Protein AF-A0A944JCG3-F1 (afdb_monomer)

Mean predicted aligned error: 20.52 Å

Foldseek 3Di:
DDDDDDDDDDDDDDDDDDDDDDDDDDDDDDPDDPPDPDPDPPDDDLVPDPPVSVVVVVVVVVVPDDPDDDDDDDDDDPDDPDCVPDDPVVVVVVVVVVVVVLVVLLLVLLVVQQVVLQFDSVVLVVDPVLVVQSSVDDSVPSVRSSVSSNVVCVVPVVRGHPPDDDPPDPPPPDDPPDPPPQPDPVSVVVVVVVD

Sequence (195 aa):
MPNDPTPAPAVDPTPAPVPAVDPAPAPTPAPAVDPTPAPAPAEGDVSTLPEWAQTLINEAKAKADPPQPTPPAPEPPAAEGDLSKLPKWARDQLGQAQEQARTAAVHAAVLRTAPTAGANAAALLDSQSAMTALAAIDTNDATAVAAAITAAVQAQPHLAAPVGPARGGADFGNATPPERKPGSLHDAIAARLNT

Structure (mmCIF, N/CA/C/O backbone):
data_AF-A0A944JCG3-F1
#
_entry.id   AF-A0A944JCG3-F1
#
loop_
_atom_site.group_PDB
_atom_site.id
_atom_site.type_symbol
_atom_site.label_atom_id
_atom_site.label_alt_id
_atom_site.label_comp_id
_atom_site.label_asym_id
_atom_site.label_entity_id
_atom_site.label_seq_id
_atom_site.pdbx_PDB_ins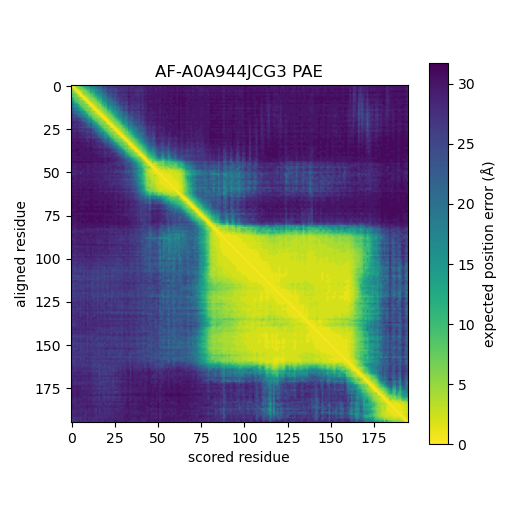_code
_atom_site.Cartn_x
_atom_site.Cartn_y
_atom_site.Cartn_z
_atom_site.occupancy
_atom_site.B_iso_or_equiv
_atom_site.auth_seq_id
_atom_site.auth_comp_id
_atom_site.auth_asym_id
_atom_site.auth_atom_id
_atom_site.pdbx_PDB_model_num
ATOM 1 N N . MET A 1 1 ? 37.500 25.064 -67.724 1.00 51.56 1 MET A N 1
ATOM 2 C CA . MET A 1 1 ? 37.558 26.139 -66.717 1.00 51.56 1 MET A CA 1
ATOM 3 C C . MET A 1 1 ? 37.598 25.472 -65.348 1.00 51.56 1 MET A C 1
ATOM 5 O O . MET A 1 1 ? 36.664 24.736 -65.054 1.00 51.56 1 MET A O 1
ATOM 9 N N . PRO A 1 2 ? 38.713 25.579 -64.612 1.00 52.25 2 PRO A N 1
ATOM 10 C CA . PRO A 1 2 ? 38.871 25.009 -63.273 1.00 52.25 2 PRO A CA 1
ATOM 11 C C . PRO A 1 2 ? 38.104 25.844 -62.234 1.00 52.25 2 PRO A C 1
ATOM 13 O O . PRO A 1 2 ? 38.159 27.069 -62.281 1.00 52.25 2 PRO A O 1
ATOM 16 N N . ASN A 1 3 ? 37.373 25.180 -61.334 1.00 53.94 3 ASN A N 1
ATOM 17 C CA . ASN A 1 3 ? 36.696 25.809 -60.198 1.00 53.94 3 ASN A CA 1
ATOM 18 C C . ASN A 1 3 ? 37.629 25.781 -58.980 1.00 53.94 3 ASN A C 1
ATOM 20 O O . ASN A 1 3 ? 37.974 24.701 -58.499 1.00 53.94 3 ASN A O 1
ATOM 24 N N . ASP A 1 4 ? 38.016 26.962 -58.502 1.00 53.09 4 ASP A N 1
ATOM 25 C CA . ASP A 1 4 ? 38.706 27.174 -57.226 1.00 53.09 4 ASP A CA 1
ATOM 26 C C . ASP A 1 4 ? 37.759 26.918 -56.037 1.00 53.09 4 ASP A C 1
ATOM 28 O O . ASP A 1 4 ? 36.634 27.428 -56.037 1.00 53.09 4 ASP A O 1
ATOM 32 N N . PRO A 1 5 ? 38.180 26.185 -54.990 1.00 64.44 5 PRO A N 1
ATOM 33 C CA . PRO A 1 5 ? 37.460 26.154 -53.725 1.00 64.44 5 PRO A CA 1
ATOM 34 C C . PRO A 1 5 ? 37.796 27.390 -52.873 1.00 64.44 5 PRO A C 1
ATOM 36 O O . PRO A 1 5 ? 38.951 27.683 -52.572 1.00 64.44 5 PRO A O 1
ATOM 39 N N . THR A 1 6 ? 36.753 28.105 -52.450 1.00 68.44 6 THR A N 1
ATOM 40 C CA . THR A 1 6 ? 36.793 29.185 -51.452 1.00 68.44 6 THR A CA 1
ATOM 41 C C . THR A 1 6 ? 37.374 28.691 -50.114 1.00 68.44 6 THR A C 1
ATOM 43 O O . THR A 1 6 ? 36.938 27.643 -49.632 1.00 68.44 6 THR A O 1
ATOM 46 N N . PRO A 1 7 ? 38.306 29.417 -49.463 1.00 58.78 7 PRO A N 1
ATOM 47 C CA . PRO A 1 7 ? 38.786 29.047 -48.135 1.00 58.78 7 PRO A CA 1
ATOM 48 C C . PRO A 1 7 ? 37.742 29.372 -47.052 1.00 58.78 7 PRO A C 1
ATOM 50 O O . PRO A 1 7 ? 37.145 30.448 -47.042 1.00 58.78 7 PRO A O 1
ATOM 53 N N . ALA A 1 8 ? 37.531 28.424 -46.136 1.00 63.44 8 ALA A N 1
ATOM 54 C CA . ALA A 1 8 ? 36.671 28.559 -44.960 1.00 63.44 8 ALA A CA 1
ATOM 55 C C . ALA A 1 8 ? 37.317 29.455 -43.875 1.00 63.44 8 ALA A C 1
ATOM 57 O O . ALA A 1 8 ? 38.547 29.497 -43.782 1.00 63.44 8 ALA A O 1
ATOM 58 N N . PRO A 1 9 ? 36.525 30.155 -43.037 1.00 57.81 9 PRO A N 1
ATOM 59 C CA . PRO A 1 9 ? 37.055 30.982 -41.955 1.00 57.81 9 PRO A CA 1
ATOM 60 C C . PRO A 1 9 ? 37.702 30.124 -40.857 1.00 57.81 9 PRO A C 1
ATOM 62 O O . PRO A 1 9 ? 37.162 29.094 -40.451 1.00 57.81 9 PRO A O 1
ATOM 65 N N . ALA A 1 10 ? 38.866 30.567 -40.381 1.00 56.00 10 ALA A N 1
ATOM 66 C CA . ALA A 1 10 ? 39.590 29.957 -39.274 1.00 56.00 10 ALA A CA 1
ATOM 67 C C . ALA A 1 10 ? 38.798 30.103 -37.962 1.00 56.00 10 ALA A C 1
ATOM 69 O O . ALA A 1 10 ? 38.377 31.201 -37.603 1.00 56.00 10 ALA A O 1
ATOM 70 N N . VAL A 1 11 ? 38.601 28.989 -37.259 1.00 54.38 11 VAL A N 1
ATOM 71 C CA . VAL A 1 11 ? 38.051 28.947 -35.900 1.00 54.38 11 VAL A CA 1
ATOM 72 C C . VAL A 1 11 ? 39.158 29.235 -34.886 1.00 54.38 11 VAL A C 1
ATOM 74 O O . VAL A 1 11 ? 40.210 28.597 -34.915 1.00 54.38 11 VAL A O 1
ATOM 77 N N . ASP A 1 12 ? 38.907 30.205 -34.005 1.00 58.84 12 ASP A N 1
ATOM 78 C CA . ASP A 1 12 ? 39.766 30.568 -32.874 1.00 58.84 12 ASP A CA 1
ATOM 79 C C . ASP A 1 12 ? 39.999 29.369 -31.929 1.00 58.84 12 ASP A C 1
ATOM 81 O O . ASP A 1 12 ? 39.063 28.603 -31.661 1.00 58.84 12 ASP A O 1
ATOM 85 N N . PRO A 1 13 ? 41.214 29.189 -31.376 1.00 62.38 13 PRO A N 1
ATOM 86 C CA . PRO A 1 13 ? 41.469 28.149 -30.393 1.00 62.38 13 PRO A CA 1
ATOM 87 C C . PRO A 1 13 ? 40.741 28.458 -29.078 1.00 62.38 13 PRO A C 1
ATOM 89 O O . PRO A 1 13 ? 40.894 29.519 -28.475 1.00 62.38 13 PRO A O 1
ATOM 92 N N . THR A 1 14 ? 39.964 27.483 -28.611 1.00 62.84 14 THR A N 1
ATOM 93 C CA . THR A 1 14 ? 39.342 27.490 -27.281 1.00 62.84 14 THR A CA 1
ATOM 94 C C . THR A 1 14 ? 40.430 27.554 -26.197 1.00 62.84 14 THR A C 1
ATOM 96 O O . THR A 1 14 ? 41.385 26.775 -26.268 1.00 62.84 14 THR A O 1
ATOM 99 N N . PRO A 1 15 ? 40.326 28.443 -25.190 1.00 56.84 15 PRO A N 1
ATOM 100 C CA . PRO A 1 15 ? 41.296 28.506 -24.104 1.00 56.84 15 PRO A CA 1
ATOM 101 C C . PRO A 1 15 ? 41.276 27.215 -23.274 1.00 56.84 15 PRO A C 1
ATOM 103 O O . PRO A 1 15 ? 40.218 26.682 -22.941 1.00 56.84 15 PRO A O 1
ATOM 106 N N . ALA A 1 16 ? 42.469 26.713 -22.948 1.00 60.06 16 ALA A N 1
ATOM 107 C CA . ALA A 1 16 ? 42.660 25.536 -22.109 1.00 60.06 16 ALA A CA 1
ATOM 108 C C . ALA A 1 16 ? 42.100 25.761 -20.687 1.00 60.06 16 ALA A C 1
ATOM 110 O O . ALA A 1 16 ? 42.240 26.863 -20.147 1.00 60.06 16 ALA A O 1
ATOM 111 N N . PRO A 1 17 ? 41.496 24.739 -20.050 1.00 59.75 17 PRO A N 1
ATOM 112 C CA . PRO A 1 17 ? 41.036 24.845 -18.673 1.00 59.75 17 PRO A CA 1
ATOM 113 C C . PRO A 1 17 ? 42.226 25.030 -17.722 1.00 59.75 17 PRO A C 1
ATOM 115 O O . PRO A 1 17 ? 43.205 24.285 -17.758 1.00 59.75 17 PRO A O 1
ATOM 118 N N . VAL A 1 18 ? 42.123 26.043 -16.864 1.00 58.59 18 VAL A N 1
ATOM 119 C CA . VAL A 1 18 ? 43.060 26.314 -15.767 1.00 58.59 18 VAL A CA 1
ATOM 120 C C . VAL A 1 18 ? 43.007 25.158 -14.753 1.00 58.59 18 VAL A C 1
ATOM 122 O O . VAL A 1 18 ? 41.904 24.720 -14.416 1.00 58.59 18 VAL A O 1
ATOM 125 N N . PRO A 1 19 ? 44.149 24.662 -14.240 1.00 58.78 19 PRO A N 1
ATOM 126 C CA . PRO A 1 19 ? 44.164 23.669 -13.169 1.00 58.78 19 PRO A CA 1
ATOM 127 C C . PRO A 1 19 ? 43.439 24.201 -11.930 1.00 58.78 19 PRO A C 1
ATOM 129 O O . PRO A 1 19 ? 43.724 25.306 -11.464 1.00 58.78 19 PRO A O 1
ATOM 132 N N . ALA A 1 20 ? 42.507 23.413 -11.396 1.00 59.66 20 ALA A N 1
ATOM 133 C CA . ALA A 1 20 ? 41.888 23.690 -10.110 1.00 59.66 20 ALA A CA 1
ATOM 134 C C . ALA A 1 20 ? 42.960 23.631 -9.011 1.00 59.66 20 ALA A C 1
ATOM 136 O O . ALA A 1 20 ? 43.719 22.668 -8.923 1.00 59.66 20 ALA A O 1
ATOM 137 N N . VAL A 1 21 ? 43.032 24.685 -8.201 1.00 52.06 21 VAL A N 1
ATOM 138 C CA . VAL A 1 21 ? 43.899 24.751 -7.024 1.00 52.06 21 VAL A CA 1
ATOM 139 C C . VAL A 1 21 ? 43.355 23.771 -5.986 1.00 52.06 21 VAL A C 1
ATOM 141 O O . VAL A 1 21 ? 42.164 23.817 -5.673 1.00 52.06 21 VAL A O 1
ATOM 144 N N . ASP A 1 22 ? 44.216 22.889 -5.479 1.00 51.00 22 ASP A N 1
ATOM 145 C CA . ASP A 1 22 ? 43.891 21.952 -4.401 1.00 51.00 22 ASP A CA 1
ATOM 146 C C . ASP A 1 22 ? 43.325 22.715 -3.185 1.00 51.00 22 ASP A C 1
ATOM 148 O O . ASP A 1 22 ? 43.975 23.649 -2.695 1.00 51.00 22 ASP A O 1
ATOM 152 N N . PRO A 1 23 ? 42.129 22.369 -2.676 1.00 55.19 23 PRO A N 1
ATOM 153 C CA . PRO A 1 23 ? 41.636 22.934 -1.432 1.00 55.19 23 PRO A CA 1
ATOM 154 C C . PRO A 1 23 ? 42.522 22.473 -0.268 1.00 55.19 23 PRO A C 1
ATOM 156 O O . PRO A 1 23 ? 42.807 21.288 -0.103 1.00 55.19 23 PRO A O 1
ATOM 159 N N . ALA A 1 24 ? 42.954 23.433 0.552 1.00 56.84 24 ALA A N 1
ATOM 160 C CA . ALA A 1 24 ? 43.708 23.183 1.775 1.00 56.84 24 ALA A CA 1
ATOM 161 C C . ALA A 1 24 ? 42.993 22.150 2.677 1.00 56.84 24 ALA A C 1
ATOM 163 O O . ALA A 1 24 ? 41.759 22.164 2.756 1.00 56.84 24 ALA A O 1
ATOM 164 N N . PRO A 1 25 ? 43.737 21.275 3.382 1.00 54.81 25 PRO A N 1
ATOM 165 C CA . PRO A 1 25 ? 43.145 20.283 4.269 1.00 54.81 25 PRO A CA 1
ATOM 166 C C . PRO A 1 25 ? 42.306 20.969 5.352 1.00 54.81 25 PRO A C 1
ATOM 168 O O . PRO A 1 25 ? 42.758 21.900 6.020 1.00 54.81 25 PRO A O 1
ATOM 171 N N . ALA A 1 26 ? 41.069 20.499 5.509 1.00 58.41 26 ALA A N 1
ATOM 172 C CA . ALA A 1 26 ? 40.166 20.950 6.557 1.00 58.41 26 ALA A CA 1
ATOM 173 C C . ALA A 1 26 ? 40.768 20.668 7.951 1.00 58.41 26 ALA A C 1
ATOM 175 O O . ALA A 1 26 ? 41.420 19.635 8.133 1.00 58.41 26 ALA A O 1
ATOM 176 N N . PRO A 1 27 ? 40.557 21.551 8.946 1.00 58.94 27 PRO A N 1
ATOM 177 C CA . PRO A 1 27 ? 41.010 21.308 10.310 1.00 58.94 27 PRO A CA 1
ATOM 178 C C . PRO A 1 27 ? 40.372 20.033 10.871 1.00 58.94 27 PRO A C 1
ATOM 180 O O . PRO A 1 27 ? 39.166 19.815 10.748 1.00 58.94 27 PRO A O 1
ATOM 183 N N . THR A 1 28 ? 41.195 19.204 11.510 1.00 56.47 28 THR A N 1
ATOM 184 C CA . THR A 1 28 ? 40.770 18.030 12.274 1.00 56.47 28 THR A CA 1
ATOM 185 C C . THR A 1 28 ? 39.700 18.435 13.299 1.00 56.47 28 THR A C 1
ATOM 187 O O . THR A 1 28 ? 39.956 19.345 14.093 1.00 56.47 28 THR A O 1
ATOM 190 N N . PRO A 1 29 ? 38.520 17.789 13.327 1.00 49.25 29 PRO A N 1
ATOM 191 C CA . PRO A 1 29 ? 37.533 18.020 14.373 1.00 49.25 29 PRO A CA 1
ATOM 192 C C . PRO A 1 29 ? 38.135 17.684 15.740 1.00 49.25 29 PRO A C 1
ATOM 194 O O . PRO A 1 29 ? 38.725 16.617 15.921 1.00 49.25 29 PRO A O 1
ATOM 197 N N . ALA A 1 30 ? 37.983 18.590 16.704 1.00 57.59 30 ALA A N 1
ATOM 198 C CA . ALA A 1 30 ? 38.233 18.282 18.106 1.00 57.59 30 ALA A CA 1
ATOM 199 C C . ALA A 1 30 ? 37.342 17.099 18.541 1.00 57.59 30 ALA A C 1
ATOM 201 O O . ALA A 1 30 ? 36.228 16.967 18.023 1.00 57.59 30 ALA A O 1
ATOM 202 N N . PRO A 1 31 ? 37.795 16.238 19.473 1.00 51.00 31 PRO A N 1
ATOM 203 C CA . PRO A 1 31 ? 36.958 15.177 20.015 1.00 51.00 31 PRO A CA 1
ATOM 204 C C . PRO A 1 31 ? 35.659 15.780 20.551 1.00 51.00 31 PRO A C 1
ATOM 206 O O . PRO A 1 31 ? 35.678 16.691 21.381 1.00 51.00 31 PRO A O 1
ATOM 209 N N . ALA A 1 32 ? 34.536 15.289 20.031 1.00 54.31 32 ALA A N 1
ATOM 210 C CA . ALA A 1 32 ? 33.222 15.621 20.542 1.00 54.31 32 ALA A CA 1
ATOM 211 C C . ALA A 1 32 ? 33.171 15.208 22.017 1.00 54.31 32 ALA A C 1
ATOM 213 O O . ALA A 1 32 ? 33.352 14.039 22.351 1.00 54.31 32 ALA A O 1
ATOM 214 N N . VAL A 1 33 ? 32.962 16.183 22.897 1.00 46.78 33 VAL A N 1
ATOM 215 C CA . VAL A 1 33 ? 32.432 15.924 24.234 1.00 46.78 33 VAL A CA 1
ATOM 216 C C . VAL A 1 33 ? 31.107 15.194 24.051 1.00 46.78 33 VAL A C 1
ATOM 218 O O . VAL A 1 33 ? 30.249 15.677 23.309 1.00 46.78 33 VAL A O 1
ATOM 221 N N . ASP A 1 34 ? 30.974 14.032 24.692 1.00 44.75 34 ASP A N 1
ATOM 222 C CA . ASP A 1 34 ? 29.700 13.332 24.821 1.00 44.75 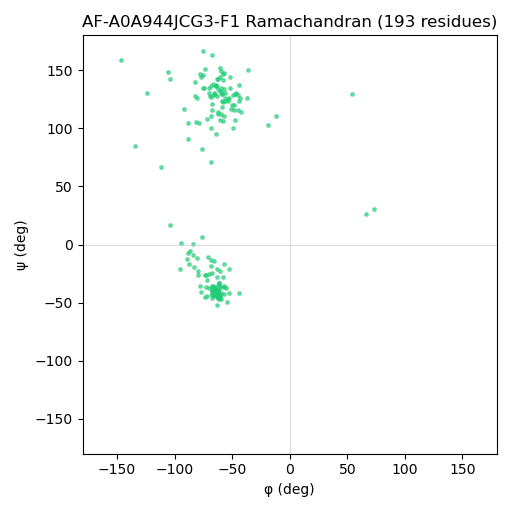34 ASP A CA 1
ATOM 223 C C . ASP A 1 34 ? 28.619 14.358 25.185 1.00 44.75 34 ASP A C 1
ATOM 225 O O . ASP A 1 34 ? 28.783 15.083 26.177 1.00 44.75 34 ASP A O 1
ATOM 229 N N . PRO A 1 35 ? 27.527 14.477 24.411 1.00 46.84 35 PRO A N 1
ATOM 230 C CA . PRO A 1 35 ? 26.388 15.224 24.887 1.00 46.84 35 PRO A CA 1
ATOM 231 C C . PRO A 1 35 ? 25.894 14.499 26.137 1.00 46.84 35 PRO A C 1
ATOM 233 O O . PRO A 1 35 ? 25.386 13.379 26.064 1.00 46.84 35 PRO A O 1
ATOM 236 N N . THR A 1 36 ? 26.050 15.149 27.292 1.00 47.53 36 THR A N 1
ATOM 237 C CA . THR A 1 36 ? 25.246 14.870 28.481 1.00 47.53 36 THR A CA 1
ATOM 238 C C . THR A 1 36 ? 23.826 14.562 28.010 1.00 47.53 36 THR A C 1
ATOM 240 O O . THR A 1 36 ? 23.281 15.380 27.259 1.00 47.53 36 THR A O 1
ATOM 243 N N . PRO A 1 37 ? 23.230 13.415 28.387 1.00 48.19 37 PRO A N 1
ATOM 244 C CA . PRO A 1 37 ? 21.850 13.122 28.050 1.00 48.19 37 PRO A CA 1
ATOM 245 C C . PRO A 1 37 ? 21.010 14.340 28.412 1.00 48.19 37 PRO A C 1
ATOM 247 O O . 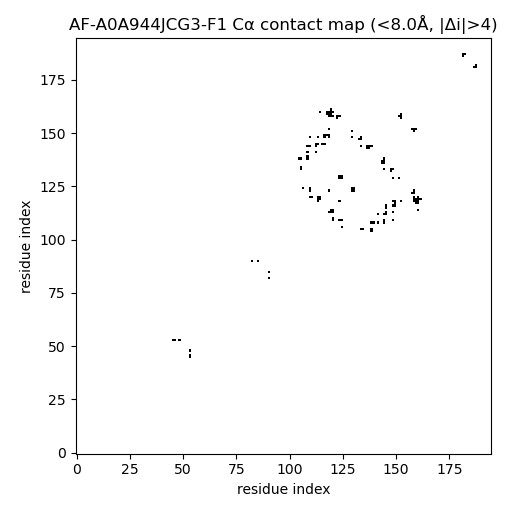PRO A 1 37 ? 20.958 14.743 29.577 1.00 48.19 37 PRO A O 1
ATOM 250 N N . ALA A 1 38 ? 20.410 14.969 27.400 1.00 50.88 38 ALA A N 1
ATOM 251 C CA . ALA A 1 38 ? 19.372 15.946 27.646 1.00 50.88 38 ALA A CA 1
ATOM 252 C C . ALA A 1 38 ? 18.347 15.265 28.568 1.00 50.88 38 ALA A C 1
ATOM 254 O O . ALA A 1 38 ? 18.033 14.090 28.333 1.00 50.88 38 ALA A O 1
ATOM 255 N N . PRO A 1 39 ? 17.867 15.936 29.631 1.00 51.50 39 PRO A N 1
ATOM 256 C CA . PRO A 1 39 ? 16.774 15.394 30.419 1.00 51.50 39 PRO A CA 1
ATOM 257 C C . PRO A 1 39 ? 15.673 14.981 29.444 1.00 51.50 39 PRO A C 1
ATOM 259 O O . PRO A 1 39 ? 15.321 15.750 28.544 1.00 51.50 39 PRO A O 1
ATOM 262 N N . ALA A 1 40 ? 15.204 13.737 29.579 1.00 54.62 40 ALA A N 1
ATOM 263 C CA . ALA A 1 40 ? 14.049 13.251 28.843 1.00 54.62 40 ALA A CA 1
ATOM 264 C C . ALA A 1 40 ? 12.965 14.341 28.880 1.00 54.62 40 ALA A C 1
ATOM 266 O O . ALA A 1 40 ? 12.809 14.966 29.937 1.00 54.62 40 ALA A O 1
ATOM 267 N N . PRO A 1 41 ? 12.274 14.622 27.758 1.00 48.44 41 PRO A N 1
ATOM 268 C CA . PRO A 1 41 ? 11.218 15.619 27.744 1.00 48.44 41 PRO A CA 1
ATOM 269 C C . PRO A 1 41 ? 10.303 15.334 28.926 1.00 48.44 41 PRO A C 1
ATOM 271 O O . PRO A 1 41 ? 9.784 14.223 29.061 1.00 48.44 41 PRO A O 1
ATOM 274 N N . ALA A 1 42 ? 10.205 16.324 29.815 1.00 54.78 42 ALA A N 1
ATOM 275 C CA . ALA A 1 42 ? 9.241 16.306 30.891 1.00 54.78 42 ALA A CA 1
ATOM 276 C C . ALA A 1 42 ? 7.895 15.927 30.273 1.00 54.78 42 ALA A C 1
ATOM 278 O O . ALA A 1 42 ? 7.527 16.453 29.221 1.00 54.78 42 ALA A O 1
ATOM 279 N N . GLU A 1 43 ? 7.268 14.934 30.891 1.00 51.25 43 GLU A N 1
ATOM 280 C CA . GLU A 1 43 ? 5.897 14.474 30.703 1.00 51.25 43 GLU A CA 1
ATOM 281 C C . GLU A 1 43 ? 5.073 15.459 29.863 1.00 51.25 43 GLU A C 1
ATOM 283 O O . GLU A 1 43 ? 4.827 16.585 30.289 1.00 51.25 43 GLU A O 1
ATOM 288 N N . GLY A 1 44 ? 4.737 15.043 28.636 1.00 50.97 44 GLY A N 1
ATOM 289 C CA . GLY A 1 44 ? 4.190 15.903 27.589 1.00 50.97 44 GLY A CA 1
ATOM 290 C C . GLY A 1 44 ? 3.134 16.873 28.106 1.00 50.97 44 GLY A C 1
ATOM 291 O O . GLY A 1 44 ? 2.051 16.467 28.528 1.00 50.97 44 GLY A O 1
ATOM 292 N N . ASP A 1 45 ? 3.468 18.161 28.048 1.00 55.47 45 ASP A N 1
ATOM 293 C CA . ASP A 1 45 ? 2.557 19.241 28.382 1.00 55.47 45 ASP A CA 1
ATOM 294 C C . ASP A 1 45 ? 1.348 19.147 27.450 1.00 55.47 45 ASP A C 1
ATOM 296 O O . ASP A 1 45 ? 1.450 19.345 26.236 1.00 55.47 45 ASP A O 1
ATOM 300 N N . VAL A 1 46 ? 0.194 18.815 28.024 1.00 59.28 46 VAL A N 1
ATOM 301 C CA . VAL A 1 46 ? -1.102 18.674 27.343 1.00 59.28 46 VAL A CA 1
ATOM 302 C C . VAL A 1 46 ? -1.449 19.929 26.530 1.00 59.28 46 VAL A C 1
ATOM 304 O O . VAL A 1 46 ? -2.214 19.852 25.572 1.00 59.28 46 VAL A O 1
ATOM 307 N N . SER A 1 47 ? -0.828 21.061 26.869 1.00 66.94 47 SER A N 1
ATOM 308 C CA . SER A 1 47 ? -0.927 22.347 26.177 1.00 66.94 47 SER A CA 1
ATOM 309 C C . SER A 1 47 ? -0.274 22.367 24.786 1.00 66.94 47 SER A C 1
ATOM 311 O O . SER A 1 47 ? -0.594 23.236 23.981 1.00 66.94 47 SER A O 1
ATOM 313 N N . THR A 1 48 ? 0.623 21.422 24.473 1.00 70.12 48 THR A N 1
ATOM 314 C CA . THR A 1 48 ? 1.225 21.271 23.128 1.00 70.12 48 THR A CA 1
ATOM 315 C C . THR A 1 48 ? 0.422 20.370 22.194 1.00 70.12 48 THR A C 1
ATOM 317 O O . THR A 1 48 ? 0.717 20.296 20.999 1.00 70.12 48 THR A O 1
ATOM 320 N N . LEU A 1 49 ? -0.618 19.704 22.702 1.00 77.75 49 LEU A N 1
ATOM 321 C CA . LEU A 1 49 ? -1.533 18.935 21.870 1.00 77.75 49 LEU A CA 1
ATOM 322 C C . LEU A 1 49 ? -2.477 19.881 21.112 1.00 77.75 49 LEU A C 1
ATOM 324 O O . LEU A 1 49 ? -2.876 20.913 21.653 1.00 77.75 49 LEU A O 1
ATOM 328 N N . PRO A 1 50 ? -2.880 19.542 19.877 1.00 79.62 50 PRO A N 1
ATOM 329 C CA . PRO A 1 50 ? -3.876 20.321 19.150 1.00 79.62 50 PRO A CA 1
ATOM 330 C C . PRO A 1 50 ? -5.209 20.369 19.918 1.00 79.62 50 PRO A C 1
ATOM 332 O O . PRO A 1 50 ? -5.562 19.414 20.609 1.00 79.62 50 PRO A O 1
ATOM 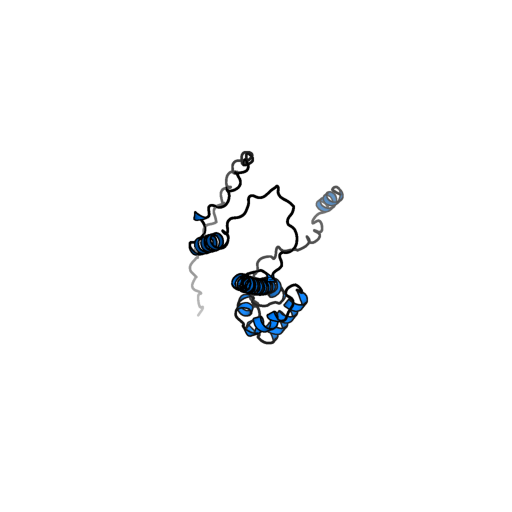335 N N . GLU A 1 51 ? -5.969 21.460 19.768 1.00 77.19 51 GLU A N 1
ATOM 336 C CA . GLU A 1 51 ? -7.260 21.713 20.449 1.00 77.19 51 GLU A CA 1
ATOM 337 C C . GLU A 1 51 ? -8.197 20.491 20.458 1.00 77.19 51 GLU A C 1
ATOM 339 O O . GLU A 1 51 ? -8.785 20.138 21.482 1.00 77.19 51 GLU A O 1
ATOM 344 N N . TRP A 1 52 ? -8.277 19.762 19.341 1.00 75.69 52 TRP A N 1
ATOM 345 C CA . TRP A 1 52 ? -9.110 18.562 19.244 1.00 75.69 52 TRP A CA 1
ATOM 346 C C . TRP A 1 52 ? -8.689 17.447 20.221 1.00 75.69 52 TRP A C 1
ATOM 348 O O . TRP A 1 52 ? -9.546 16.754 20.764 1.00 75.69 52 TRP A O 1
ATOM 358 N N . ALA A 1 53 ? -7.392 17.290 20.501 1.00 81.69 53 ALA A N 1
ATOM 359 C CA . ALA A 1 53 ? -6.869 16.286 21.426 1.00 81.69 53 ALA A CA 1
ATOM 360 C C . ALA A 1 53 ? -7.063 16.709 22.890 1.00 81.69 53 ALA A C 1
ATOM 362 O O . ALA A 1 53 ? -7.402 15.878 23.732 1.00 81.69 53 ALA A O 1
ATOM 363 N N . GLN A 1 54 ? -6.937 18.004 23.187 1.00 82.00 54 GLN A N 1
ATOM 364 C CA . GLN A 1 54 ? -7.233 18.543 24.519 1.00 82.00 54 GLN A CA 1
ATOM 365 C C . GLN A 1 54 ? -8.710 18.358 24.887 1.00 82.00 54 GLN A C 1
ATOM 367 O O . GLN A 1 54 ? -9.030 17.956 26.006 1.00 82.00 54 GLN A O 1
ATOM 372 N N . THR A 1 55 ? -9.613 18.579 23.925 1.00 82.12 55 THR A N 1
ATOM 373 C CA . THR A 1 55 ? -11.059 18.398 24.126 1.00 82.12 55 THR A CA 1
ATOM 374 C C . THR A 1 55 ? -11.384 16.947 24.489 1.00 82.12 55 THR A C 1
ATOM 376 O O . THR A 1 55 ? -12.132 16.688 25.428 1.00 82.12 55 THR A O 1
ATOM 379 N N . LEU A 1 56 ? -10.743 15.996 23.806 1.00 79.06 56 LEU A N 1
ATOM 380 C CA . LEU A 1 56 ? -10.930 14.562 24.018 1.00 79.06 56 LEU A CA 1
ATOM 381 C C . LEU A 1 56 ? -10.400 14.106 25.391 1.00 79.06 56 LEU A C 1
ATOM 383 O O . LEU A 1 56 ? -11.043 13.305 26.070 1.00 79.06 56 LEU A O 1
ATOM 387 N N . ILE A 1 57 ? -9.274 14.668 25.843 1.00 79.00 57 ILE A N 1
ATOM 388 C CA . ILE A 1 57 ? -8.709 14.411 27.179 1.00 79.00 57 ILE A CA 1
ATOM 389 C C . ILE A 1 57 ? -9.609 14.982 28.282 1.00 79.00 57 ILE A C 1
ATOM 391 O O . ILE A 1 57 ? -9.847 14.313 29.291 1.00 79.00 57 ILE A O 1
ATOM 395 N N . ASN A 1 58 ? -10.139 16.192 28.097 1.00 80.31 58 ASN A N 1
ATOM 396 C CA . ASN A 1 58 ? -11.039 16.821 29.064 1.00 80.31 58 ASN A CA 1
ATOM 397 C C . ASN A 1 58 ? -12.376 16.080 29.163 1.00 80.31 58 ASN A C 1
ATOM 399 O O . ASN A 1 58 ? -12.877 15.859 30.265 1.00 80.31 58 ASN A O 1
ATOM 403 N N . GLU A 1 59 ? -12.929 15.632 28.035 1.00 79.12 59 GLU A N 1
ATOM 404 C CA . GLU A 1 59 ? -14.160 14.843 28.019 1.00 79.12 59 GLU A CA 1
ATOM 405 C C . GLU A 1 59 ? -13.961 13.456 28.658 1.00 79.12 59 GLU A C 1
ATOM 407 O O . GLU A 1 59 ? -14.838 12.968 29.376 1.00 79.12 59 GLU A O 1
ATOM 412 N N . ALA A 1 60 ? -12.786 12.845 28.464 1.00 70.31 60 ALA A N 1
ATOM 413 C CA . ALA A 1 60 ? -12.415 11.595 29.121 1.00 70.31 60 ALA A CA 1
ATOM 414 C C . ALA A 1 60 ? -12.262 11.767 30.640 1.00 70.31 60 ALA A C 1
ATOM 416 O O . ALA A 1 60 ? -12.802 10.961 31.395 1.00 70.31 60 ALA A O 1
ATOM 417 N N . LYS A 1 61 ? -11.600 12.839 31.100 1.00 71.88 61 LYS A N 1
ATOM 418 C CA . LYS A 1 61 ? -11.472 13.157 32.533 1.00 71.88 61 LYS A CA 1
ATOM 419 C C . LYS A 1 61 ? -12.822 13.439 33.187 1.00 71.88 61 LYS A C 1
ATOM 421 O O . LYS A 1 61 ? -13.102 12.882 34.241 1.00 71.88 61 LYS A O 1
ATOM 426 N N . ALA A 1 62 ? -13.685 14.223 32.541 1.00 69.00 62 ALA A N 1
ATOM 427 C CA . ALA A 1 62 ? -15.021 14.529 33.055 1.00 69.00 62 ALA A CA 1
ATOM 428 C C . ALA A 1 62 ? -15.920 13.283 33.187 1.00 69.00 62 ALA A C 1
ATOM 430 O O . ALA A 1 62 ? -16.808 13.249 34.034 1.00 69.00 62 ALA A O 1
ATOM 431 N N . LYS A 1 63 ? -15.691 12.246 32.368 1.00 59.84 63 LYS A N 1
ATOM 432 C CA . LYS A 1 63 ? -16.392 10.952 32.454 1.00 59.84 63 LYS A CA 1
ATOM 433 C C . LYS A 1 63 ? -15.733 9.949 33.410 1.00 59.84 63 LYS A C 1
ATOM 435 O O . LYS A 1 63 ? -16.386 8.975 33.775 1.00 59.84 63 LYS A O 1
ATOM 440 N N . ALA A 1 64 ? -14.475 10.163 33.800 1.00 55.66 64 ALA A N 1
ATOM 441 C CA . ALA A 1 64 ? -13.684 9.242 34.618 1.00 55.66 64 ALA A CA 1
ATOM 442 C C . ALA A 1 64 ? -13.715 9.541 36.127 1.00 55.66 64 ALA A C 1
ATOM 444 O O . ALA A 1 64 ? -13.074 8.811 36.876 1.00 55.66 64 ALA A O 1
ATOM 445 N N . ASP A 1 65 ? -14.450 10.564 36.575 1.00 51.06 65 ASP A N 1
ATOM 446 C CA . ASP A 1 65 ? -14.437 11.027 37.971 1.00 51.06 65 ASP A CA 1
ATOM 447 C C . ASP A 1 65 ? -15.767 10.754 38.722 1.00 51.06 65 ASP A C 1
ATOM 449 O O . ASP A 1 65 ? -16.504 11.680 39.070 1.00 51.06 65 ASP A O 1
ATOM 453 N N . PRO A 1 66 ? -16.160 9.490 38.984 1.00 57.00 66 PRO A N 1
ATOM 454 C CA . PRO A 1 66 ? -16.834 9.163 40.232 1.00 57.00 66 PRO A CA 1
ATOM 455 C C . PRO A 1 66 ? -15.784 9.097 41.363 1.00 57.00 66 PRO A C 1
ATOM 457 O O . PRO A 1 66 ? -14.675 8.620 41.126 1.00 57.00 66 PRO A O 1
ATOM 460 N N . PRO A 1 67 ? -16.105 9.516 42.602 1.00 47.72 67 PRO A N 1
ATOM 461 C CA . PRO A 1 67 ? -15.142 9.548 43.704 1.00 47.72 67 PRO A CA 1
ATOM 462 C C . PRO A 1 67 ? -14.557 8.150 43.961 1.00 47.72 67 PRO A C 1
ATOM 464 O O . PRO A 1 67 ? -15.234 7.273 44.501 1.00 47.72 67 PRO A O 1
ATOM 467 N N . GLN A 1 68 ? -13.300 7.929 43.564 1.00 49.62 68 GLN A N 1
ATOM 468 C CA . GLN A 1 68 ? -12.568 6.710 43.900 1.00 49.62 68 GLN A CA 1
ATOM 469 C C . GLN A 1 68 ? -12.244 6.701 45.405 1.00 49.62 68 GLN A C 1
ATOM 471 O O . GLN A 1 68 ? -11.679 7.673 45.911 1.00 49.62 68 GLN A O 1
ATOM 476 N N . PRO A 1 69 ? -12.520 5.607 46.138 1.00 46.03 69 PRO A N 1
ATOM 477 C CA . PRO A 1 69 ? -11.893 5.383 47.434 1.00 46.03 69 PRO A CA 1
ATOM 478 C C . PRO A 1 69 ? -10.374 5.208 47.242 1.00 46.03 69 PRO A C 1
ATOM 480 O O . PRO A 1 69 ? -9.928 4.535 46.315 1.00 46.03 69 PRO A O 1
ATOM 483 N N . THR A 1 70 ? -9.583 5.835 48.113 1.00 41.19 70 THR A N 1
ATOM 484 C CA . THR A 1 70 ? -8.107 5.803 48.166 1.00 41.19 70 THR A CA 1
ATOM 485 C C . THR A 1 70 ? -7.505 4.399 47.949 1.00 41.19 70 THR A C 1
ATOM 487 O O . THR A 1 70 ? -7.866 3.488 48.700 1.00 41.19 70 THR A O 1
ATOM 490 N N . PRO A 1 71 ? -6.573 4.203 46.992 1.00 52.47 71 PRO A N 1
ATOM 491 C CA . PRO A 1 71 ? -5.997 2.889 46.689 1.00 52.47 71 PRO A CA 1
ATOM 492 C C . PRO A 1 71 ? -4.845 2.478 47.637 1.00 52.47 71 PRO A C 1
ATOM 494 O O . PRO A 1 71 ? -3.984 3.306 47.945 1.00 52.47 71 PRO A O 1
ATOM 497 N N . PRO A 1 72 ? -4.768 1.201 48.067 1.00 47.25 72 PRO A N 1
ATOM 498 C CA . PRO A 1 72 ? -3.524 0.571 48.514 1.00 47.25 72 PRO A CA 1
ATOM 499 C C . PRO A 1 72 ? -2.610 0.202 47.318 1.00 47.25 72 PRO A C 1
ATOM 501 O O . PRO A 1 72 ? -3.033 0.251 46.168 1.00 47.25 72 PRO A O 1
ATOM 504 N N . ALA A 1 73 ? -1.346 -0.113 47.629 1.00 47.41 73 ALA A N 1
ATOM 505 C CA . ALA A 1 73 ? -0.173 -0.330 46.761 1.00 47.41 73 ALA A CA 1
ATOM 506 C C . ALA A 1 73 ? -0.394 -1.027 45.386 1.00 47.41 73 ALA A C 1
ATOM 508 O O . ALA A 1 73 ? -1.266 -1.883 45.267 1.00 47.41 73 ALA A O 1
ATOM 509 N N . PRO A 1 74 ? 0.433 -0.715 44.359 1.00 50.69 74 PRO A N 1
ATOM 510 C CA . PRO A 1 74 ? 0.238 -1.189 42.987 1.00 50.69 74 PRO A CA 1
ATOM 511 C C . PRO A 1 74 ? 0.467 -2.701 42.850 1.00 50.69 74 PRO A C 1
ATOM 513 O O . PRO A 1 74 ? 1.597 -3.184 42.918 1.00 50.69 74 PRO A O 1
ATOM 516 N N . GLU A 1 75 ? -0.613 -3.442 42.613 1.00 50.66 75 GLU A N 1
ATOM 517 C CA . GLU A 1 75 ? -0.568 -4.797 42.062 1.00 50.66 75 GLU A CA 1
ATOM 518 C C . GLU A 1 75 ? -0.333 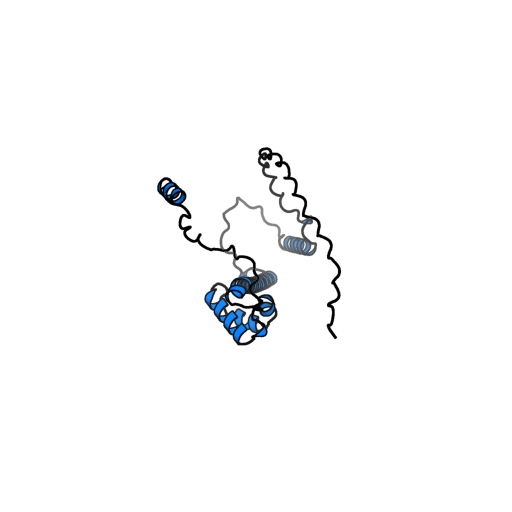-4.742 40.534 1.00 50.66 75 GLU A C 1
ATOM 520 O O . GLU A 1 75 ? -0.779 -3.797 39.875 1.00 50.66 75 GLU A O 1
ATOM 525 N N . PRO A 1 76 ? 0.389 -5.720 39.946 1.00 58.53 76 PRO A N 1
ATOM 526 C CA . PRO A 1 76 ? 0.623 -5.801 38.501 1.00 58.53 76 PRO A CA 1
ATOM 527 C C . PRO A 1 76 ? -0.708 -5.856 37.729 1.00 58.53 76 PRO A C 1
ATOM 529 O O . PRO A 1 76 ? -1.668 -6.437 38.238 1.00 58.53 76 PRO A O 1
ATOM 532 N N . PRO A 1 77 ? -0.795 -5.278 36.511 1.00 55.84 77 PRO A N 1
ATOM 533 C CA . PRO A 1 77 ? -2.054 -5.143 35.786 1.00 55.84 77 PRO A CA 1
ATOM 534 C C . PRO A 1 77 ? -2.665 -6.519 35.516 1.00 55.84 77 PRO A C 1
ATOM 536 O O . PRO A 1 77 ? -2.182 -7.298 34.694 1.00 55.84 77 PRO A O 1
ATOM 539 N N . ALA A 1 78 ? -3.728 -6.819 36.254 1.00 49.31 78 ALA A N 1
ATOM 540 C CA . ALA A 1 78 ? -4.541 -7.999 36.068 1.00 49.31 78 ALA A CA 1
ATOM 541 C C . ALA A 1 78 ? -5.285 -7.901 34.731 1.00 49.31 78 ALA A C 1
ATOM 543 O O . ALA A 1 78 ? -6.074 -6.980 34.552 1.00 49.31 78 ALA A O 1
ATOM 544 N N . ALA A 1 79 ? -5.029 -8.893 33.872 1.00 51.91 79 ALA A N 1
ATOM 545 C CA . ALA A 1 79 ? -5.831 -9.380 32.748 1.00 51.91 79 ALA A CA 1
ATOM 546 C C . ALA A 1 79 ? -6.282 -8.358 31.688 1.00 51.91 79 ALA A C 1
ATOM 548 O O . ALA A 1 79 ? -6.924 -7.359 31.998 1.00 51.91 79 ALA A O 1
ATOM 549 N N . GLU A 1 80 ? -6.035 -8.690 30.413 1.00 50.88 80 GLU A N 1
ATOM 550 C CA . GLU A 1 80 ? -6.814 -8.247 29.251 1.00 50.88 80 GLU A CA 1
ATOM 551 C C . GLU A 1 80 ? -8.211 -7.745 29.651 1.00 50.88 80 GLU A C 1
ATOM 553 O O . GLU A 1 80 ? -9.117 -8.520 29.969 1.00 50.88 80 GLU A O 1
ATOM 558 N N . GLY A 1 81 ? -8.362 -6.421 29.681 1.00 58.22 81 GLY A N 1
ATOM 559 C CA . GLY A 1 81 ? -9.615 -5.782 30.037 1.00 58.22 81 GLY A CA 1
ATOM 560 C C . GLY A 1 81 ? -10.708 -6.243 29.082 1.00 58.22 81 GLY A C 1
ATOM 561 O O . GLY A 1 81 ? -10.580 -6.104 27.868 1.00 58.22 81 GLY A O 1
ATOM 562 N N . ASP A 1 82 ? -11.778 -6.797 29.647 1.00 73.62 82 ASP A N 1
ATOM 563 C CA . ASP A 1 82 ? -12.977 -7.241 28.945 1.00 73.62 82 ASP A CA 1
ATOM 564 C C . ASP A 1 82 ? -13.482 -6.140 27.994 1.00 73.62 82 ASP A C 1
ATOM 566 O O . ASP A 1 82 ? -14.131 -5.176 28.415 1.00 73.62 82 ASP A O 1
ATOM 570 N N . LEU A 1 83 ? -13.167 -6.281 26.698 1.00 76.44 83 LEU A N 1
ATOM 571 C CA . LEU A 1 83 ? -13.525 -5.333 25.635 1.00 76.44 83 LEU A CA 1
ATOM 572 C C . LEU A 1 83 ? -15.046 -5.108 25.559 1.00 76.44 83 LEU A C 1
ATOM 574 O O . LEU A 1 83 ? -15.505 -4.114 24.994 1.00 76.44 83 LEU A O 1
ATOM 578 N N . SER A 1 84 ? -15.834 -5.999 26.165 1.00 82.00 84 SER A N 1
ATOM 579 C CA . SER A 1 84 ? -17.288 -5.889 26.289 1.00 82.00 84 SER A CA 1
ATOM 580 C C . SER A 1 84 ? -17.726 -4.734 27.193 1.00 82.00 84 SER A C 1
ATOM 582 O O . SER A 1 84 ? -18.829 -4.217 27.023 1.00 82.00 84 SER A O 1
ATOM 584 N N . LYS A 1 85 ? -16.874 -4.299 28.132 1.00 86.44 85 LYS A N 1
ATOM 585 C CA . LYS A 1 85 ? -17.151 -3.172 29.041 1.00 86.44 85 LYS A CA 1
ATOM 586 C C . LYS A 1 85 ? -16.818 -1.812 28.428 1.00 86.44 85 LYS A C 1
ATOM 588 O O . LYS A 1 85 ? -17.175 -0.786 29.004 1.00 86.44 85 LYS A O 1
ATOM 593 N N . LEU A 1 86 ? -16.159 -1.784 27.265 1.00 89.62 86 LEU A N 1
ATOM 594 C CA . LEU A 1 86 ? -15.841 -0.536 26.579 1.00 89.62 86 LEU A CA 1
ATOM 595 C C . LEU A 1 86 ? -17.121 0.160 26.085 1.00 89.62 86 LEU A C 1
ATOM 597 O O . LEU A 1 86 ? -18.015 -0.484 25.510 1.00 89.62 86 LEU A O 1
ATOM 601 N N . PRO A 1 87 ? -17.205 1.493 26.233 1.00 93.25 87 PRO A N 1
ATOM 602 C CA . PRO A 1 87 ? -18.314 2.250 25.678 1.00 93.25 87 PRO A CA 1
ATOM 603 C C . PRO A 1 87 ? -18.358 2.085 24.151 1.00 93.25 87 PRO A C 1
ATOM 605 O O . PRO A 1 87 ? -17.339 1.846 23.502 1.00 93.25 87 PRO A O 1
ATOM 608 N N . LYS A 1 88 ? -19.552 2.204 23.554 1.00 92.88 88 LYS A N 1
ATOM 609 C CA . LYS A 1 88 ? -19.755 1.987 22.109 1.00 92.88 88 LYS A CA 1
ATOM 610 C C . LYS A 1 88 ? -18.794 2.820 21.244 1.00 92.88 88 LYS A C 1
ATOM 612 O O . LYS A 1 88 ? -18.219 2.276 20.311 1.00 92.88 88 LYS A O 1
ATOM 617 N N . TRP A 1 89 ? -18.564 4.085 21.603 1.00 91.19 89 TRP A N 1
ATOM 618 C CA . TRP A 1 89 ? -17.645 4.966 20.872 1.00 91.19 89 TRP A CA 1
ATOM 619 C C . TRP A 1 89 ? -16.201 4.439 20.846 1.00 91.19 89 TRP A C 1
ATOM 621 O O . TRP A 1 89 ? -15.532 4.574 19.830 1.00 91.19 89 TRP A O 1
ATOM 631 N N . ALA A 1 90 ? -15.730 3.792 21.919 1.00 95.00 90 ALA A N 1
ATOM 632 C CA . ALA A 1 90 ? -14.370 3.254 21.982 1.00 95.00 90 ALA A CA 1
ATOM 633 C C . ALA A 1 90 ? -14.221 2.013 21.095 1.00 95.00 90 ALA A C 1
ATOM 635 O O . ALA A 1 90 ? -13.201 1.830 20.437 1.00 95.00 90 ALA A O 1
ATOM 636 N N . ARG A 1 91 ? -15.265 1.178 21.021 1.00 93.50 91 ARG A N 1
ATOM 637 C CA . ARG A 1 91 ? -15.306 0.041 20.089 1.00 93.50 91 ARG A CA 1
ATOM 638 C C . ARG A 1 91 ? -15.334 0.507 18.635 1.00 93.50 91 ARG A C 1
ATOM 640 O O . ARG A 1 91 ? -14.597 -0.036 17.817 1.00 93.50 91 ARG A O 1
ATOM 647 N N . ASP A 1 92 ? -16.124 1.536 18.337 1.00 95.12 92 ASP A N 1
ATOM 648 C CA . ASP A 1 92 ? -16.180 2.134 17.000 1.00 95.12 92 ASP A CA 1
ATOM 649 C C . ASP A 1 92 ? -14.809 2.751 16.621 1.00 95.12 92 ASP A C 1
ATOM 651 O O . ASP A 1 92 ? -14.316 2.524 15.516 1.00 95.12 92 ASP A O 1
ATOM 655 N N . GLN A 1 93 ? -14.133 3.431 17.557 1.00 95.00 93 GLN A N 1
ATOM 656 C CA . GLN A 1 93 ? -12.782 3.976 17.356 1.00 95.00 93 GLN A CA 1
ATOM 657 C C . GLN A 1 93 ? -11.731 2.882 17.103 1.00 95.00 93 GLN A C 1
ATOM 659 O O . GLN A 1 93 ? -10.877 3.038 16.231 1.00 95.00 93 GLN A O 1
ATOM 664 N N . LEU A 1 94 ? -11.792 1.761 17.829 1.00 95.50 94 LEU A N 1
ATOM 665 C CA . LEU A 1 94 ? -10.898 0.621 17.597 1.00 95.50 94 LEU A CA 1
ATOM 666 C C . LEU A 1 94 ? -11.102 0.015 16.205 1.00 95.50 94 LEU A C 1
ATOM 668 O O . LEU A 1 94 ? -10.121 -0.304 15.537 1.00 95.50 94 LEU A O 1
ATOM 672 N N . GLY A 1 95 ? -12.351 -0.099 15.746 1.00 95.31 95 GLY A N 1
ATOM 673 C CA . GLY A 1 95 ? -12.657 -0.556 14.389 1.00 95.31 95 GLY A CA 1
ATOM 674 C C . GLY A 1 95 ? -12.037 0.350 13.322 1.00 95.31 95 GLY A C 1
ATOM 675 O O . GLY A 1 95 ? -11.351 -0.137 12.425 1.00 95.31 95 GLY A O 1
ATOM 676 N N . GLN A 1 96 ? -12.191 1.668 13.472 1.00 96.38 96 GLN A N 1
ATOM 677 C CA . GLN A 1 96 ? -11.583 2.650 12.565 1.00 96.38 96 GLN A CA 1
ATOM 678 C C . GLN A 1 96 ? -10.052 2.564 12.554 1.00 96.38 96 GLN A C 1
ATOM 680 O O . GLN A 1 96 ? -9.438 2.560 11.488 1.00 96.38 96 GLN A O 1
ATOM 685 N N . ALA A 1 97 ? -9.425 2.442 13.728 1.00 95.75 97 ALA A N 1
ATOM 686 C CA . ALA A 1 97 ? -7.975 2.309 13.834 1.00 95.75 97 ALA A CA 1
ATOM 687 C C . ALA A 1 97 ? -7.462 1.027 13.154 1.00 95.75 97 ALA A C 1
ATOM 689 O O . ALA A 1 97 ? -6.433 1.051 12.478 1.00 95.75 97 ALA A O 1
ATOM 690 N N . GLN A 1 98 ? -8.187 -0.086 13.288 1.00 96.06 98 GLN A N 1
ATOM 691 C CA . GLN A 1 98 ? -7.845 -1.348 12.627 1.00 96.06 98 GLN A CA 1
ATOM 692 C C . GLN A 1 98 ? -7.987 -1.261 11.102 1.00 96.06 98 GLN A C 1
ATOM 694 O O . GLN A 1 98 ? -7.132 -1.771 10.377 1.00 96.06 98 GLN A O 1
ATOM 699 N N . GLU A 1 99 ? -9.025 -0.592 10.601 1.00 95.25 99 GLU A N 1
ATOM 700 C CA . GLU A 1 99 ? -9.218 -0.374 9.165 1.00 95.25 99 GLU A CA 1
ATOM 701 C C . GLU A 1 99 ? -8.130 0.533 8.573 1.00 95.25 99 GLU A C 1
ATOM 703 O O . GLU A 1 99 ? -7.555 0.227 7.521 1.00 95.25 99 GLU A O 1
ATOM 708 N N . GLN A 1 100 ? -7.760 1.595 9.293 1.00 95.88 100 GLN A N 1
ATOM 709 C CA . GLN A 1 100 ? -6.641 2.456 8.921 1.00 95.88 100 GLN A CA 1
ATOM 710 C C . GLN A 1 100 ? -5.316 1.682 8.909 1.00 95.88 100 GLN A C 1
ATOM 712 O O . GLN A 1 100 ? -4.538 1.814 7.963 1.00 95.88 100 GLN A O 1
ATOM 717 N N . ALA A 1 101 ? -5.069 0.839 9.917 1.00 95.31 101 ALA A N 1
ATOM 718 C CA . ALA A 1 101 ? -3.875 0.000 9.982 1.00 95.31 101 ALA A CA 1
ATOM 719 C C . ALA A 1 101 ? -3.811 -0.995 8.814 1.00 95.31 101 ALA A C 1
ATOM 721 O O . ALA A 1 101 ? -2.762 -1.136 8.185 1.00 95.31 101 ALA A O 1
ATOM 722 N N . ARG A 1 102 ? -4.936 -1.636 8.469 1.00 93.69 102 ARG A N 1
ATOM 723 C CA . ARG A 1 102 ? -5.020 -2.532 7.307 1.00 93.69 102 ARG A CA 1
ATOM 724 C C . ARG A 1 102 ? -4.720 -1.784 6.008 1.00 93.69 102 ARG A C 1
ATOM 726 O O . ARG A 1 102 ? -3.919 -2.256 5.208 1.00 93.69 102 ARG A O 1
ATOM 733 N N . THR A 1 103 ? -5.305 -0.604 5.821 1.00 93.75 103 THR A N 1
ATOM 734 C CA . THR A 1 103 ? -5.072 0.231 4.630 1.00 93.75 103 THR A CA 1
ATOM 735 C C . THR A 1 103 ? -3.599 0.629 4.508 1.00 93.75 103 THR A C 1
ATOM 737 O O . THR A 1 103 ? -2.989 0.471 3.451 1.00 93.75 103 THR A O 1
ATOM 740 N N . ALA A 1 104 ? -2.990 1.073 5.611 1.00 95.19 104 ALA A N 1
ATOM 741 C CA . ALA A 1 104 ? -1.574 1.425 5.651 1.00 95.19 104 ALA A CA 1
ATOM 742 C C . ALA A 1 104 ? -0.663 0.222 5.348 1.00 95.19 104 ALA A C 1
ATOM 744 O O . ALA A 1 104 ? 0.320 0.369 4.620 1.00 95.19 104 ALA A O 1
ATOM 745 N N . ALA A 1 105 ? -1.000 -0.969 5.854 1.00 95.06 105 ALA A N 1
ATOM 746 C CA . ALA A 1 105 ? -0.259 -2.196 5.573 1.00 95.06 105 ALA A CA 1
ATOM 747 C C . ALA A 1 105 ? -0.300 -2.562 4.081 1.00 95.06 105 ALA A C 1
ATOM 749 O O . ALA A 1 105 ? 0.743 -2.876 3.507 1.00 95.06 105 ALA A O 1
ATOM 750 N N . VAL A 1 106 ? -1.465 -2.446 3.432 1.00 95.88 106 VAL A N 1
ATOM 751 C CA . VAL A 1 106 ? -1.599 -2.659 1.980 1.00 95.88 106 VAL A CA 1
ATOM 752 C C . VAL A 1 106 ? -0.738 -1.657 1.210 1.00 95.88 106 VAL A C 1
ATOM 754 O O . VAL A 1 106 ? 0.034 -2.062 0.343 1.00 95.88 106 VAL A O 1
ATOM 757 N N . HIS A 1 107 ? -0.791 -0.366 1.555 1.00 95.38 107 HIS A N 1
ATOM 758 C CA . HIS A 1 107 ? 0.027 0.657 0.890 1.00 95.38 107 HIS A CA 1
ATOM 759 C C . HIS A 1 107 ? 1.529 0.380 1.040 1.00 95.38 107 HIS A C 1
ATOM 761 O O . HIS A 1 107 ? 2.281 0.461 0.068 1.00 95.38 107 HIS A O 1
ATOM 767 N N . ALA A 1 108 ? 1.971 0.014 2.246 1.00 96.00 108 ALA A N 1
ATOM 768 C CA . ALA A 1 108 ? 3.366 -0.318 2.514 1.00 96.00 108 ALA A CA 1
ATOM 769 C C . ALA A 1 108 ? 3.821 -1.579 1.763 1.00 96.00 108 ALA A C 1
ATOM 771 O O . ALA A 1 108 ? 4.960 -1.629 1.293 1.00 96.00 108 ALA A O 1
ATOM 772 N N . ALA A 1 109 ? 2.947 -2.582 1.633 1.00 96.44 109 ALA A N 1
ATOM 773 C CA . ALA A 1 109 ? 3.215 -3.773 0.838 1.00 96.44 109 ALA A CA 1
ATOM 774 C C . ALA A 1 109 ? 3.385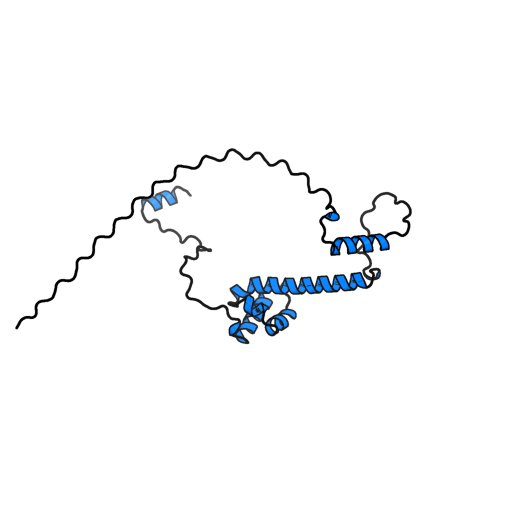 -3.402 -0.643 1.00 96.44 109 ALA A C 1
ATOM 776 O O . ALA A 1 109 ? 4.440 -3.683 -1.206 1.00 96.44 109 ALA A O 1
ATOM 777 N N . VAL A 1 110 ? 2.427 -2.669 -1.228 1.00 96.06 110 VAL A N 1
ATOM 778 C CA . VAL A 1 110 ? 2.477 -2.204 -2.628 1.00 96.06 110 VAL A CA 1
ATOM 779 C C . VAL A 1 110 ? 3.759 -1.436 -2.923 1.00 96.06 110 VAL A C 1
ATOM 781 O O . VAL A 1 110 ? 4.446 -1.753 -3.890 1.00 96.06 110 VAL A O 1
AT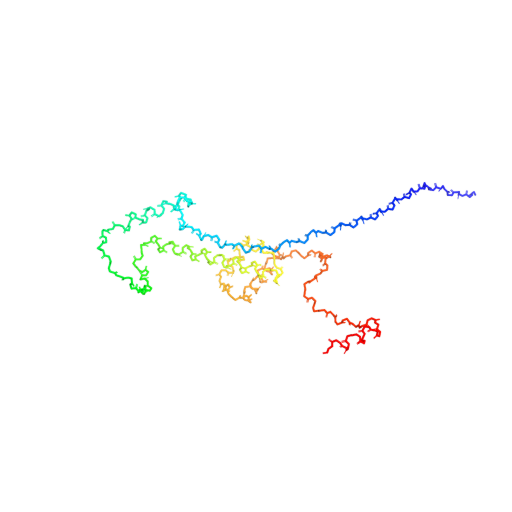OM 784 N N . LEU A 1 111 ? 4.120 -0.459 -2.087 1.00 96.62 111 LEU A N 1
ATOM 785 C CA . LEU A 1 111 ? 5.331 0.344 -2.290 1.00 96.62 111 LEU A CA 1
ATOM 786 C C . LEU A 1 111 ? 6.610 -0.504 -2.270 1.00 96.62 111 LEU A C 1
ATOM 788 O O . LEU A 1 111 ? 7.559 -0.197 -2.990 1.00 96.62 111 LEU A O 1
ATOM 792 N N . ARG A 1 112 ? 6.638 -1.576 -1.472 1.00 96.31 112 ARG A N 1
ATOM 793 C CA . ARG A 1 112 ? 7.792 -2.474 -1.352 1.00 96.31 112 ARG A CA 1
ATOM 794 C C . ARG A 1 112 ? 7.915 -3.435 -2.533 1.00 96.31 112 ARG A C 1
ATOM 796 O O . ARG A 1 112 ? 9.027 -3.683 -2.988 1.00 96.31 112 ARG A O 1
ATOM 803 N N . THR A 1 113 ? 6.802 -3.989 -3.012 1.00 97.12 113 THR A N 1
ATOM 804 C CA . THR A 1 113 ? 6.789 -5.038 -4.049 1.00 97.12 113 THR A CA 1
ATOM 805 C C . THR A 1 113 ? 6.584 -4.513 -5.467 1.00 97.12 113 THR A C 1
ATOM 807 O O . THR A 1 113 ? 6.943 -5.199 -6.419 1.00 97.12 113 THR A O 1
ATOM 810 N N . ALA A 1 114 ? 6.035 -3.311 -5.656 1.00 96.06 114 ALA A N 1
ATOM 811 C CA . ALA A 1 114 ? 5.799 -2.761 -6.993 1.00 96.06 114 ALA A CA 1
ATOM 812 C C . ALA A 1 114 ? 7.072 -2.674 -7.865 1.00 96.06 114 ALA A C 1
ATOM 814 O O . ALA A 1 114 ? 6.995 -3.083 -9.025 1.00 96.06 114 ALA A O 1
ATOM 815 N N . PRO A 1 115 ? 8.250 -2.242 -7.357 1.00 94.12 115 PRO A N 1
ATOM 816 C CA . PRO A 1 115 ? 9.457 -2.154 -8.182 1.00 94.12 115 PRO A CA 1
ATOM 817 C C . PRO A 1 115 ? 9.936 -3.513 -8.701 1.00 94.12 115 PRO A C 1
ATOM 819 O O . PRO A 1 115 ? 10.303 -3.632 -9.868 1.00 94.12 115 PRO A O 1
ATOM 822 N N . THR A 1 116 ? 9.899 -4.553 -7.862 1.00 93.88 116 THR A N 1
ATOM 823 C CA . THR A 1 116 ? 10.325 -5.907 -8.252 1.00 93.88 116 THR A CA 1
ATOM 824 C C . THR A 1 116 ? 9.331 -6.574 -9.200 1.00 93.88 116 THR A C 1
ATOM 826 O O . THR A 1 116 ? 9.731 -7.397 -10.018 1.00 93.88 116 THR A O 1
ATOM 829 N N . ALA A 1 117 ? 8.056 -6.182 -9.139 1.00 95.06 117 ALA A N 1
ATOM 830 C CA . ALA A 1 117 ? 7.015 -6.614 -10.068 1.00 95.06 117 ALA A CA 1
ATOM 831 C C . ALA A 1 117 ? 6.963 -5.786 -11.372 1.00 95.06 117 ALA A C 1
ATOM 833 O O . ALA A 1 117 ? 6.106 -6.045 -12.217 1.00 95.06 117 ALA A O 1
ATOM 834 N N . GLY A 1 118 ? 7.843 -4.789 -11.547 1.00 94.44 118 GLY A N 1
ATOM 835 C CA . GLY A 1 118 ? 7.854 -3.918 -12.728 1.00 94.44 118 GLY A CA 1
ATOM 836 C C . GLY A 1 118 ? 6.620 -3.016 -12.841 1.00 94.44 118 GLY A C 1
ATOM 837 O O . GLY A 1 118 ? 6.231 -2.635 -13.944 1.00 94.44 118 GLY A O 1
ATOM 838 N N . ALA A 1 119 ? 5.983 -2.690 -11.717 1.00 97.25 119 ALA A N 1
ATOM 839 C CA . ALA A 1 119 ? 4.756 -1.909 -11.664 1.00 97.25 119 ALA A CA 1
ATOM 840 C C . ALA A 1 119 ? 5.005 -0.473 -11.181 1.00 97.25 119 ALA A C 1
ATOM 842 O O . ALA A 1 119 ? 5.882 -0.204 -10.358 1.00 97.25 119 ALA A O 1
ATOM 843 N N . ASN A 1 120 ? 4.198 0.466 -11.668 1.00 96.94 120 ASN A N 1
ATOM 844 C CA . ASN A 1 120 ? 4.181 1.840 -11.193 1.00 96.94 120 ASN A CA 1
ATOM 845 C C . ASN A 1 120 ? 3.340 1.925 -9.912 1.00 96.94 120 ASN A C 1
ATOM 847 O O . ASN A 1 120 ? 2.110 1.892 -9.962 1.00 96.94 120 ASN A O 1
ATOM 851 N N . ALA A 1 121 ? 4.004 2.070 -8.763 1.00 96.81 121 ALA A N 1
ATOM 852 C CA . ALA A 1 121 ? 3.338 2.132 -7.464 1.00 96.81 121 ALA A CA 1
ATOM 853 C C . ALA A 1 121 ? 2.294 3.259 -7.367 1.00 96.81 121 ALA A C 1
ATOM 855 O O . ALA A 1 121 ? 1.245 3.060 -6.764 1.00 96.81 121 ALA A O 1
ATOM 856 N N . ALA A 1 122 ? 2.541 4.420 -7.985 1.00 96.62 122 ALA A N 1
ATOM 857 C CA . ALA A 1 122 ? 1.590 5.531 -7.957 1.00 96.62 122 ALA A CA 1
ATOM 858 C C . ALA A 1 122 ? 0.311 5.198 -8.740 1.00 96.62 122 ALA A C 1
ATOM 860 O O . ALA A 1 122 ? -0.786 5.425 -8.242 1.00 96.62 122 ALA A O 1
ATOM 861 N N . ALA A 1 123 ? 0.449 4.595 -9.926 1.00 97.56 123 ALA A N 1
ATOM 862 C CA . ALA A 1 123 ? -0.696 4.167 -10.729 1.00 97.56 123 ALA A CA 1
ATOM 863 C C . ALA A 1 123 ? -1.479 3.026 -10.052 1.00 97.56 123 ALA A C 1
ATOM 865 O O . ALA A 1 123 ? -2.705 2.990 -10.117 1.00 97.56 123 ALA A O 1
ATOM 866 N N . LEU A 1 124 ? -0.783 2.111 -9.364 1.00 97.12 124 LEU A N 1
ATOM 867 C CA . LEU A 1 124 ? -1.417 1.049 -8.576 1.00 97.12 124 LEU A CA 1
ATOM 868 C C . LEU A 1 124 ? -2.263 1.601 -7.426 1.00 97.12 124 LEU A C 1
ATOM 870 O O . LEU A 1 124 ? -3.382 1.137 -7.235 1.00 97.12 124 LEU A O 1
ATOM 874 N N . LEU A 1 125 ? -1.737 2.576 -6.678 1.00 96.81 125 LEU A N 1
ATOM 875 C CA . LEU A 1 125 ? -2.440 3.188 -5.546 1.00 96.81 125 LEU A CA 1
ATOM 876 C C . LEU A 1 125 ? -3.633 4.055 -5.985 1.00 96.81 125 LEU A C 1
ATOM 878 O O . LEU A 1 125 ? -4.580 4.208 -5.219 1.00 96.81 125 LEU A O 1
ATOM 882 N N . ASP A 1 126 ? -3.610 4.586 -7.210 1.00 97.31 126 ASP A N 1
ATOM 883 C CA . ASP A 1 126 ? -4.735 5.319 -7.809 1.00 97.31 126 ASP A CA 1
ATOM 884 C C . ASP A 1 126 ? -5.826 4.373 -8.365 1.00 97.31 126 ASP A C 1
ATOM 886 O O . ASP A 1 126 ? -7.014 4.703 -8.401 1.00 97.31 126 ASP A O 1
ATOM 890 N N . SER A 1 127 ? -5.452 3.145 -8.744 1.00 97.19 127 SER A N 1
ATOM 891 C CA . SER A 1 127 ? -6.371 2.157 -9.317 1.00 97.19 127 SER A CA 1
ATOM 892 C C . SER A 1 127 ? -7.232 1.465 -8.254 1.00 97.19 127 SER A C 1
ATOM 894 O O . SER A 1 127 ? -6.815 0.518 -7.581 1.00 97.19 127 SER A O 1
ATOM 896 N N . GLN A 1 128 ? -8.505 1.865 -8.177 1.00 95.69 128 GLN A N 1
ATOM 897 C CA . GLN A 1 128 ? -9.515 1.240 -7.306 1.00 95.69 128 GLN A CA 1
ATOM 898 C C . GLN A 1 128 ? -9.665 -0.272 -7.547 1.00 95.69 128 GLN A C 1
ATOM 900 O O . GLN A 1 128 ? -9.833 -1.046 -6.602 1.00 95.69 128 GLN A O 1
ATOM 905 N N . SER A 1 129 ? -9.568 -0.724 -8.804 1.00 94.88 129 SER A N 1
ATOM 906 C CA . SER A 1 129 ? -9.643 -2.152 -9.138 1.00 94.88 129 SER A CA 1
ATOM 907 C C . SER A 1 129 ? -8.442 -2.940 -8.617 1.00 94.88 129 SER A C 1
ATOM 909 O O . SER A 1 129 ? -8.621 -4.055 -8.128 1.00 94.88 129 SER A O 1
ATOM 911 N N . ALA A 1 130 ? -7.236 -2.364 -8.677 1.00 95.38 130 ALA A N 1
ATOM 912 C CA . ALA A 1 130 ? -6.045 -3.002 -8.127 1.00 95.38 130 ALA A CA 1
ATOM 913 C C . ALA A 1 130 ? -6.137 -3.077 -6.596 1.00 95.38 130 ALA A C 1
ATOM 915 O O . ALA A 1 130 ? -5.958 -4.148 -6.020 1.00 95.38 130 ALA A O 1
ATOM 916 N N . MET A 1 131 ? -6.526 -1.979 -5.941 1.00 95.06 131 MET A N 1
ATOM 917 C CA . MET A 1 131 ? -6.708 -1.935 -4.486 1.00 95.06 131 MET A CA 1
ATOM 918 C C . MET A 1 131 ? -7.768 -2.928 -3.988 1.00 95.06 131 MET A C 1
ATOM 920 O O . MET A 1 131 ? -7.562 -3.585 -2.968 1.00 95.06 131 MET A O 1
ATOM 924 N N . THR A 1 132 ? -8.859 -3.117 -4.737 1.00 93.88 132 THR A N 1
ATOM 925 C CA . THR A 1 132 ? -9.888 -4.123 -4.417 1.00 93.88 132 THR A CA 1
ATOM 926 C C . THR A 1 132 ? -9.339 -5.549 -4.512 1.00 93.88 132 THR A C 1
ATOM 928 O O . THR A 1 132 ? -9.612 -6.370 -3.638 1.00 93.88 132 THR A O 1
ATOM 931 N N . ALA A 1 133 ? -8.540 -5.853 -5.541 1.00 92.19 133 ALA A N 1
ATOM 932 C CA . ALA A 1 133 ? -7.919 -7.168 -5.694 1.00 92.19 133 ALA A CA 1
ATOM 933 C C . ALA A 1 133 ? -6.904 -7.462 -4.576 1.00 92.19 133 ALA A C 1
ATOM 935 O O . ALA A 1 133 ? -6.840 -8.587 -4.083 1.00 92.19 133 ALA A O 1
ATOM 936 N N . LEU A 1 134 ? -6.149 -6.449 -4.137 1.00 93.94 134 LEU A N 1
ATOM 937 C CA . LEU A 1 134 ? -5.183 -6.587 -3.047 1.00 93.94 134 LEU A CA 1
ATOM 938 C C . LEU A 1 134 ? -5.833 -6.697 -1.662 1.00 93.94 134 LEU A C 1
ATOM 940 O O . LEU A 1 134 ? -5.250 -7.319 -0.780 1.00 93.94 134 LEU A O 1
ATOM 944 N N . ALA A 1 135 ? -7.035 -6.150 -1.458 1.00 91.62 135 ALA A N 1
ATOM 945 C CA . ALA A 1 135 ? -7.725 -6.209 -0.165 1.00 91.62 135 ALA A CA 1
ATOM 946 C C . ALA A 1 135 ? -8.078 -7.642 0.286 1.00 91.62 135 ALA A C 1
ATOM 948 O O . ALA A 1 135 ? -8.284 -7.875 1.477 1.00 91.62 135 ALA A O 1
ATOM 949 N N . ALA A 1 136 ? -8.142 -8.595 -0.650 1.00 90.25 136 ALA A N 1
ATOM 950 C CA . ALA A 1 136 ? -8.392 -10.009 -0.368 1.00 90.25 136 ALA A CA 1
ATOM 951 C C . ALA A 1 136 ? -7.116 -10.810 -0.036 1.00 90.25 136 ALA A C 1
ATOM 953 O O . ALA A 1 136 ? -7.208 -11.994 0.289 1.00 90.25 136 ALA A O 1
ATOM 954 N N . ILE A 1 137 ? -5.936 -10.193 -0.141 1.00 94.19 137 ILE A N 1
ATOM 955 C CA . ILE A 1 137 ? -4.635 -10.857 -0.030 1.00 94.19 137 ILE A CA 1
ATOM 956 C C . ILE A 1 137 ? -4.015 -10.559 1.330 1.00 94.19 137 ILE A C 1
ATOM 958 O O . ILE A 1 137 ? -4.111 -9.445 1.845 1.00 94.19 137 ILE A O 1
ATOM 962 N N . ASP A 1 138 ? -3.342 -11.554 1.904 1.00 93.50 138 ASP A N 1
ATOM 963 C CA . ASP A 1 138 ? -2.515 -11.336 3.086 1.00 93.50 138 ASP A CA 1
ATOM 964 C C . ASP A 1 138 ? -1.299 -10.471 2.724 1.00 93.50 138 ASP A C 1
ATOM 966 O O . ASP A 1 138 ? -0.422 -10.876 1.962 1.00 93.50 138 ASP A O 1
ATOM 970 N N . THR A 1 139 ? -1.222 -9.275 3.305 1.00 93.38 139 THR A N 1
ATOM 971 C CA . THR A 1 139 ? -0.122 -8.326 3.089 1.00 93.38 139 THR A CA 1
ATOM 972 C C . THR A 1 139 ? 1.227 -8.816 3.620 1.00 93.38 139 THR A C 1
ATOM 974 O O . THR A 1 139 ? 2.256 -8.222 3.293 1.00 93.38 139 THR A O 1
ATOM 977 N N . ASN A 1 140 ? 1.244 -9.865 4.450 1.00 93.38 140 ASN A N 1
ATOM 978 C CA . ASN A 1 140 ? 2.476 -10.492 4.930 1.00 93.38 140 ASN A CA 1
ATOM 979 C C . ASN A 1 140 ? 3.047 -11.512 3.934 1.00 93.38 140 ASN A C 1
ATOM 981 O O . ASN A 1 140 ? 4.238 -11.819 3.999 1.00 93.38 140 ASN A O 1
ATOM 985 N N . ASP A 1 141 ? 2.238 -12.003 2.991 1.00 95.44 141 ASP A N 1
ATOM 986 C CA . ASP A 1 141 ? 2.698 -12.891 1.928 1.00 95.44 141 ASP A CA 1
ATOM 987 C C . ASP A 1 141 ? 3.185 -12.070 0.728 1.00 95.44 141 ASP A C 1
ATOM 989 O O . ASP A 1 141 ? 2.444 -11.738 -0.201 1.00 95.44 141 ASP A O 1
ATOM 993 N N . ALA A 1 142 ? 4.480 -11.753 0.735 1.00 92.56 142 ALA A N 1
ATOM 994 C CA . ALA A 1 142 ? 5.115 -11.001 -0.343 1.00 92.56 142 ALA A CA 1
ATOM 995 C C . ALA A 1 142 ? 4.971 -11.680 -1.719 1.00 92.56 142 ALA A C 1
ATOM 997 O O . ALA A 1 142 ? 4.944 -10.985 -2.736 1.00 92.56 142 ALA A O 1
ATOM 998 N N . THR A 1 143 ? 4.856 -13.012 -1.765 1.00 95.56 143 THR A N 1
ATOM 999 C CA . THR A 1 143 ? 4.698 -13.762 -3.019 1.00 95.56 143 THR A CA 1
ATOM 1000 C C . THR A 1 143 ? 3.292 -13.577 -3.572 1.00 95.56 143 THR A C 1
ATOM 1002 O O . THR A 1 143 ? 3.136 -13.281 -4.757 1.00 95.56 143 THR A O 1
ATOM 1005 N N . ALA A 1 144 ? 2.270 -13.687 -2.718 1.00 95.38 144 ALA A N 1
ATOM 1006 C CA . ALA A 1 144 ? 0.884 -13.444 -3.107 1.00 95.38 144 ALA A CA 1
ATOM 1007 C C . ALA A 1 144 ? 0.664 -11.986 -3.542 1.00 95.38 144 ALA A C 1
ATOM 1009 O O . ALA A 1 144 ? 0.027 -11.738 -4.569 1.00 95.38 144 ALA A O 1
ATOM 1010 N N . VAL A 1 145 ? 1.252 -11.023 -2.821 1.00 96.50 145 VAL A N 1
ATOM 1011 C CA . VAL A 1 145 ? 1.196 -9.598 -3.188 1.00 96.50 145 VAL A CA 1
ATOM 1012 C C . VAL A 1 145 ? 1.877 -9.353 -4.539 1.00 96.50 145 VAL A C 1
ATOM 1014 O O . VAL A 1 145 ? 1.299 -8.688 -5.399 1.00 96.50 145 VAL A O 1
ATOM 1017 N N . ALA A 1 146 ? 3.070 -9.910 -4.772 1.00 96.50 146 ALA A N 1
ATOM 1018 C CA . ALA A 1 146 ? 3.765 -9.769 -6.051 1.00 96.50 146 ALA A CA 1
ATOM 1019 C C . ALA A 1 146 ? 2.965 -10.383 -7.211 1.00 96.50 146 ALA A C 1
ATOM 1021 O O . ALA A 1 146 ? 2.782 -9.728 -8.236 1.00 96.50 146 ALA A O 1
ATOM 1022 N N . ALA A 1 147 ? 2.428 -11.595 -7.033 1.00 96.62 147 ALA A N 1
ATOM 1023 C CA . ALA A 1 147 ? 1.609 -12.266 -8.041 1.00 96.62 147 ALA A CA 1
ATOM 1024 C C . ALA A 1 147 ? 0.358 -11.451 -8.402 1.00 96.62 147 ALA A C 1
ATOM 1026 O O . ALA A 1 147 ? 0.021 -11.318 -9.580 1.00 96.62 147 ALA A O 1
ATOM 1027 N N . ALA A 1 148 ? -0.303 -10.855 -7.411 1.00 96.94 148 ALA A N 1
ATOM 1028 C CA . ALA A 1 148 ? -1.468 -10.013 -7.644 1.00 96.94 148 ALA A CA 1
ATOM 1029 C C . ALA A 1 148 ? -1.131 -8.684 -8.315 1.00 96.94 148 ALA A C 1
ATOM 1031 O O . ALA A 1 148 ? -1.872 -8.251 -9.195 1.00 96.94 148 ALA A O 1
ATOM 1032 N N . ILE A 1 149 ? -0.000 -8.065 -7.966 1.00 96.88 149 ILE A N 1
ATOM 1033 C CA . ILE A 1 149 ? 0.490 -6.881 -8.677 1.00 96.88 149 ILE A CA 1
ATOM 1034 C C . ILE A 1 149 ? 0.783 -7.231 -10.140 1.00 96.88 149 ILE A C 1
ATOM 1036 O O . ILE A 1 149 ? 0.348 -6.509 -11.034 1.00 96.88 149 ILE A O 1
ATOM 1040 N N . THR A 1 150 ? 1.450 -8.356 -10.415 1.00 96.94 150 THR A N 1
ATOM 1041 C CA . THR A 1 150 ? 1.695 -8.812 -11.791 1.00 96.94 150 THR A CA 1
ATOM 1042 C C . THR A 1 150 ? 0.388 -9.075 -12.541 1.00 96.94 150 THR A C 1
ATOM 1044 O O . THR A 1 150 ? 0.251 -8.639 -13.683 1.00 96.94 150 THR A O 1
ATOM 1047 N N . ALA A 1 151 ? -0.595 -9.723 -11.910 1.00 96.62 151 ALA A N 1
ATOM 1048 C CA . ALA A 1 151 ? -1.911 -9.948 -12.506 1.00 96.62 151 ALA A CA 1
ATOM 1049 C C . ALA A 1 151 ? -2.647 -8.628 -12.798 1.00 96.62 151 ALA A C 1
ATOM 1051 O O . ALA A 1 151 ? -3.231 -8.471 -13.871 1.00 96.62 151 ALA A O 1
ATOM 1052 N N . ALA A 1 152 ? -2.571 -7.651 -11.888 1.00 96.69 152 ALA A N 1
ATOM 1053 C CA . ALA A 1 152 ? -3.145 -6.324 -12.086 1.00 96.69 152 ALA A CA 1
ATOM 1054 C C . ALA A 1 152 ? -2.485 -5.595 -13.266 1.00 96.69 152 ALA A C 1
ATOM 1056 O O . ALA A 1 152 ? -3.190 -5.058 -14.115 1.00 96.69 152 ALA A O 1
ATOM 1057 N N . VAL A 1 153 ? -1.153 -5.633 -13.377 1.00 97.00 153 VAL A N 1
ATOM 1058 C CA . VAL A 1 153 ? -0.419 -5.041 -14.510 1.00 97.00 153 VAL A CA 1
ATOM 1059 C C . VAL A 1 153 ? -0.761 -5.736 -15.831 1.00 97.00 153 VAL A C 1
ATOM 1061 O O . VAL A 1 153 ? -0.926 -5.065 -16.847 1.00 97.00 153 VAL A O 1
ATOM 1064 N N . GLN A 1 154 ? -0.918 -7.063 -15.837 1.00 96.00 154 GLN A N 1
ATOM 1065 C CA . GLN A 1 154 ? -1.348 -7.804 -17.029 1.00 96.00 154 GLN A CA 1
ATOM 1066 C C . GLN A 1 154 ? -2.764 -7.416 -17.471 1.00 96.00 154 GLN A C 1
ATOM 1068 O O . GLN A 1 154 ? -3.012 -7.258 -18.665 1.00 96.00 154 GLN A O 1
ATOM 1073 N N . ALA A 1 155 ? -3.686 -7.235 -16.522 1.00 96.88 155 ALA A N 1
ATOM 1074 C CA . ALA A 1 155 ? -5.045 -6.780 -16.806 1.00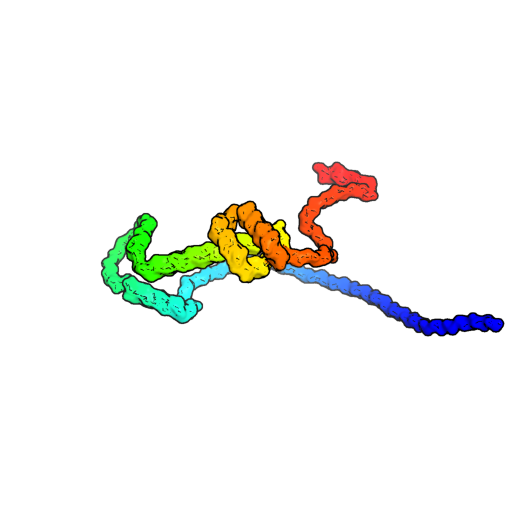 96.88 155 ALA A CA 1
ATOM 1075 C C . ALA A 1 155 ? -5.098 -5.297 -17.218 1.00 96.88 155 ALA A C 1
ATOM 1077 O O . ALA A 1 155 ? -5.972 -4.893 -17.986 1.00 96.88 155 ALA A O 1
ATOM 1078 N N . GLN A 1 156 ? -4.176 -4.479 -16.706 1.00 96.69 156 GLN A N 1
ATOM 1079 C CA . GLN A 1 156 ? -4.141 -3.030 -16.880 1.00 96.69 156 GLN A CA 1
ATOM 1080 C C . GLN A 1 156 ? -2.717 -2.567 -17.234 1.00 96.69 156 GLN A C 1
ATOM 1082 O O . GLN A 1 156 ? -1.978 -2.103 -16.364 1.00 96.69 156 GLN A O 1
ATOM 1087 N N . PRO A 1 157 ? -2.324 -2.613 -18.522 1.00 96.38 157 PRO A N 1
ATOM 1088 C CA . PRO A 1 157 ? -0.945 -2.333 -18.940 1.00 96.38 157 PRO A CA 1
ATOM 1089 C C . PRO A 1 157 ? -0.435 -0.928 -18.592 1.00 96.38 157 PRO A C 1
ATOM 1091 O O . PRO A 1 157 ? 0.768 -0.720 -18.478 1.00 96.38 157 PRO A O 1
ATOM 1094 N N . HIS A 1 158 ? -1.332 0.042 -18.391 1.00 96.06 158 HIS A N 1
ATOM 1095 C CA . HIS A 1 158 ? -0.972 1.395 -17.957 1.00 96.06 158 HIS A CA 1
ATOM 1096 C C . HIS A 1 158 ? -0.432 1.451 -16.515 1.00 96.06 158 HIS A C 1
ATOM 1098 O O . HIS A 1 158 ? 0.149 2.461 -16.125 1.00 96.06 158 HIS A O 1
ATOM 1104 N N . LEU A 1 159 ? -0.600 0.379 -15.732 1.00 97.00 159 LEU A N 1
ATOM 1105 C CA . LEU A 1 159 ? -0.010 0.232 -14.402 1.00 97.00 159 LEU A CA 1
ATOM 1106 C C . LEU A 1 159 ? 1.455 -0.215 -14.444 1.00 97.00 159 LEU A C 1
ATOM 1108 O O . LEU A 1 159 ? 2.119 -0.191 -13.409 1.00 97.00 159 LEU A O 1
ATOM 1112 N N . ALA A 1 160 ? 1.973 -0.650 -15.597 1.00 96.88 160 ALA A N 1
ATOM 1113 C CA . ALA A 1 160 ? 3.375 -1.027 -15.724 1.00 96.88 160 ALA A CA 1
ATOM 1114 C C . ALA A 1 160 ? 4.286 0.184 -15.467 1.00 96.88 160 ALA A C 1
ATOM 1116 O O . ALA A 1 160 ? 3.983 1.314 -15.861 1.00 96.88 160 ALA A O 1
ATOM 1117 N N . ALA A 1 161 ? 5.425 -0.046 -14.813 1.00 94.44 161 ALA A N 1
ATOM 1118 C CA . ALA A 1 161 ? 6.450 0.978 -14.699 1.00 94.44 161 ALA A CA 1
ATOM 1119 C C . ALA A 1 161 ? 6.956 1.337 -16.107 1.00 94.44 161 ALA A C 1
ATOM 1121 O O . ALA A 1 161 ? 7.237 0.434 -16.901 1.00 94.44 161 ALA A O 1
ATOM 1122 N N . PRO A 1 162 ? 7.093 2.632 -16.443 1.00 89.50 162 PRO A N 1
ATOM 1123 C CA . PRO A 1 162 ? 7.675 3.019 -17.716 1.00 89.50 162 PRO A CA 1
ATOM 1124 C C . PRO A 1 162 ? 9.119 2.517 -17.773 1.00 89.50 162 PRO A C 1
ATOM 1126 O O . PRO A 1 162 ? 9.981 2.965 -17.015 1.00 89.50 162 PRO A O 1
ATOM 1129 N N . VAL A 1 163 ? 9.383 1.583 -18.686 1.00 84.06 163 VAL A N 1
ATOM 1130 C CA . VAL A 1 163 ? 10.732 1.099 -18.983 1.00 84.06 163 VAL A CA 1
ATOM 1131 C C . VAL A 1 163 ? 11.416 2.168 -19.831 1.00 84.06 163 VAL A C 1
ATOM 1133 O O . VAL A 1 163 ? 11.389 2.141 -21.059 1.00 84.06 163 VAL A O 1
ATOM 1136 N N . GLY A 1 164 ? 11.943 3.194 -19.163 1.00 80.25 164 GLY A N 1
ATOM 1137 C CA . GLY A 1 164 ? 12.790 4.189 -19.810 1.00 80.25 164 GLY A CA 1
ATOM 1138 C C . GLY A 1 164 ? 14.117 3.567 -20.259 1.00 80.25 164 GLY A C 1
ATOM 1139 O O . GLY A 1 164 ? 14.483 2.497 -19.762 1.00 80.25 164 GLY A O 1
ATOM 1140 N N . PRO A 1 165 ? 14.866 4.228 -21.165 1.00 79.25 165 PRO A N 1
ATOM 1141 C CA . PRO A 1 165 ? 16.249 3.856 -21.439 1.00 79.25 165 PRO A CA 1
ATOM 1142 C C . PRO A 1 165 ? 16.966 3.661 -20.108 1.00 79.25 165 PRO A C 1
ATOM 1144 O O . PRO A 1 165 ? 16.832 4.523 -19.232 1.00 79.25 165 PRO A O 1
ATOM 1147 N N . ALA A 1 166 ? 17.663 2.530 -19.948 1.00 67.38 166 ALA A N 1
ATOM 1148 C CA . ALA A 1 166 ? 18.431 2.247 -18.743 1.00 67.38 166 ALA A CA 1
ATOM 1149 C C . ALA A 1 166 ? 19.212 3.515 -18.397 1.00 67.38 166 ALA A C 1
ATOM 1151 O O . ALA A 1 166 ? 19.990 4.000 -19.224 1.00 67.38 166 ALA A O 1
ATOM 1152 N N . ARG A 1 167 ? 18.909 4.131 -17.244 1.00 66.62 167 ARG A N 1
ATOM 1153 C CA . ARG A 1 167 ? 19.631 5.329 -16.818 1.00 66.62 167 ARG A CA 1
ATOM 1154 C C . ARG A 1 167 ? 21.089 4.912 -16.768 1.00 66.62 167 ARG A C 1
ATOM 1156 O O . ARG A 1 167 ? 21.451 4.090 -15.940 1.00 66.62 167 ARG A O 1
ATOM 1163 N N . GLY A 1 168 ? 21.883 5.438 -17.697 1.00 66.62 168 GLY A N 1
ATOM 1164 C CA . GLY A 1 168 ? 23.315 5.197 -17.790 1.00 66.62 168 GLY A CA 1
ATOM 1165 C C . GLY A 1 168 ? 24.025 5.853 -16.614 1.00 66.62 168 GLY A C 1
ATOM 1166 O O . GLY A 1 168 ? 24.672 6.880 -16.766 1.00 66.62 168 GLY A O 1
ATOM 1167 N N . GLY A 1 169 ? 23.843 5.295 -15.428 1.00 66.69 169 GLY A N 1
ATOM 1168 C CA . GLY A 1 169 ? 24.679 5.490 -14.262 1.00 66.69 169 GLY A CA 1
ATOM 1169 C C . GLY A 1 169 ? 25.120 4.097 -13.861 1.00 66.69 169 GLY A C 1
ATOM 1170 O O . GLY A 1 169 ? 24.293 3.195 -13.823 1.00 66.69 169 GLY A O 1
ATOM 1171 N N . ALA A 1 170 ? 26.417 3.895 -13.653 1.00 61.81 170 ALA A N 1
ATOM 1172 C CA . ALA A 1 170 ? 26.920 2.611 -13.194 1.00 61.81 170 ALA A CA 1
ATOM 1173 C C . ALA A 1 170 ? 26.127 2.183 -11.949 1.00 61.81 170 ALA A C 1
ATOM 1175 O O . ALA A 1 170 ? 26.145 2.877 -10.933 1.00 61.81 170 ALA A O 1
ATOM 1176 N N . ASP A 1 171 ? 25.393 1.077 -12.042 1.00 68.38 171 ASP A N 1
ATOM 1177 C CA . ASP A 1 171 ? 24.757 0.458 -10.890 1.00 68.38 171 ASP A CA 1
ATOM 1178 C C . ASP A 1 171 ? 25.872 -0.010 -9.946 1.00 68.38 171 ASP A C 1
ATOM 1180 O O . ASP A 1 171 ? 26.451 -1.082 -10.099 1.00 68.38 171 ASP A O 1
ATOM 1184 N N . PHE A 1 172 ? 26.209 0.820 -8.958 1.00 65.88 172 PHE A N 1
ATOM 1185 C CA . PHE A 1 172 ? 27.173 0.488 -7.903 1.00 65.88 172 PHE A CA 1
ATOM 1186 C C . PHE A 1 172 ? 26.580 -0.464 -6.846 1.00 65.88 172 PHE A C 1
ATOM 1188 O O . PHE A 1 172 ? 27.203 -0.740 -5.822 1.00 65.88 172 PHE A O 1
ATOM 1195 N N . GLY A 1 173 ? 25.364 -0.965 -7.074 1.00 68.75 173 GLY A N 1
ATOM 1196 C CA . GLY A 1 173 ? 24.664 -1.878 -6.185 1.00 68.75 173 GLY A CA 1
ATOM 1197 C C . GLY A 1 173 ? 24.994 -3.334 -6.493 1.00 68.75 173 GLY A C 1
ATOM 1198 O O . GLY A 1 173 ? 24.442 -3.919 -7.416 1.00 68.75 173 GLY A O 1
ATOM 1199 N N . ASN A 1 174 ? 25.827 -3.935 -5.645 1.00 52.91 174 ASN A N 1
ATOM 1200 C CA . ASN A 1 174 ? 25.954 -5.385 -5.468 1.00 52.91 174 ASN A CA 1
ATOM 1201 C C . ASN A 1 174 ? 26.659 -6.194 -6.574 1.00 52.91 174 ASN A C 1
ATOM 1203 O O . ASN A 1 174 ? 26.409 -7.391 -6.719 1.00 52.91 174 ASN A O 1
ATOM 1207 N N . ALA A 1 175 ? 27.615 -5.600 -7.288 1.00 58.03 175 ALA A N 1
ATOM 1208 C CA . ALA A 1 175 ? 28.674 -6.421 -7.861 1.00 58.03 175 ALA A CA 1
ATOM 1209 C C . ALA A 1 175 ? 29.576 -6.891 -6.710 1.00 58.03 175 ALA A C 1
ATOM 1211 O O . ALA A 1 175 ? 30.334 -6.103 -6.141 1.00 58.03 175 ALA A O 1
ATOM 1212 N N . THR A 1 176 ? 29.510 -8.180 -6.363 1.00 63.88 176 THR A N 1
ATOM 1213 C CA . THR A 1 176 ? 30.662 -8.857 -5.754 1.00 63.88 176 THR A CA 1
ATOM 1214 C C . THR A 1 176 ? 31.887 -8.443 -6.572 1.00 63.88 176 THR A C 1
ATOM 1216 O O . THR A 1 176 ? 31.792 -8.498 -7.804 1.00 63.88 176 THR A O 1
ATOM 1219 N N . PRO A 1 177 ? 32.983 -7.957 -5.954 1.00 64.94 177 PRO A N 1
ATOM 1220 C CA . PRO A 1 177 ? 34.132 -7.487 -6.712 1.00 64.94 177 PRO A CA 1
ATOM 1221 C C . PRO A 1 177 ? 34.507 -8.572 -7.722 1.00 64.94 177 PRO A C 1
ATOM 1223 O O . PRO A 1 177 ? 34.754 -9.701 -7.289 1.00 64.94 177 PRO A O 1
ATOM 1226 N N . PRO A 1 178 ? 34.500 -8.299 -9.043 1.00 63.56 178 PRO A N 1
ATOM 1227 C CA . PRO A 1 178 ? 35.035 -9.275 -9.973 1.00 63.56 178 PRO A CA 1
ATOM 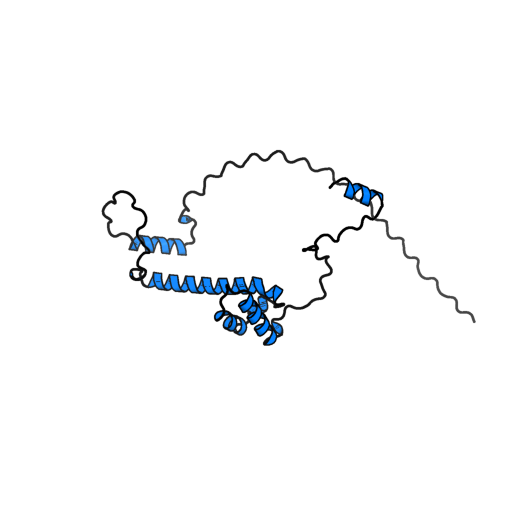1228 C C . PRO A 1 178 ? 36.466 -9.542 -9.517 1.00 63.56 178 PRO A C 1
ATOM 1230 O O . PRO A 1 178 ? 37.196 -8.586 -9.230 1.00 63.56 178 PRO A O 1
ATOM 1233 N N . GLU A 1 179 ? 36.838 -10.816 -9.378 1.00 64.31 179 GLU A N 1
ATOM 1234 C CA . GLU A 1 179 ? 38.201 -11.214 -9.034 1.00 64.31 179 GLU A CA 1
ATOM 1235 C C . GLU A 1 179 ? 39.157 -10.433 -9.931 1.00 64.31 179 GLU A C 1
ATOM 1237 O O . GLU A 1 179 ? 39.227 -10.643 -11.146 1.00 64.31 179 GLU A O 1
ATOM 1242 N N . ARG A 1 180 ? 39.852 -9.454 -9.341 1.00 69.19 180 ARG A N 1
ATOM 1243 C CA . ARG A 1 180 ? 40.849 -8.684 -10.068 1.00 69.19 180 ARG A CA 1
ATOM 1244 C C . ARG A 1 180 ? 41.979 -9.648 -10.359 1.00 69.19 180 ARG A C 1
ATOM 1246 O O . ARG A 1 180 ? 42.800 -9.935 -9.493 1.00 69.19 180 ARG A O 1
ATOM 1253 N N . LYS A 1 181 ? 42.012 -10.159 -11.587 1.00 73.94 181 LYS A N 1
ATOM 1254 C CA . LYS A 1 181 ? 43.184 -10.857 -12.095 1.00 73.94 181 LYS A CA 1
ATOM 1255 C C . LYS A 1 181 ? 44.364 -9.884 -11.958 1.00 73.94 181 LYS A C 1
ATOM 1257 O O . LYS A 1 181 ? 44.247 -8.762 -12.457 1.00 73.94 181 LYS A O 1
ATOM 1262 N N . PRO A 1 182 ? 45.449 -10.253 -11.257 1.00 76.88 182 PRO A N 1
ATOM 1263 C CA . PRO A 1 182 ? 46.556 -9.339 -11.020 1.00 76.88 182 PRO A CA 1
ATOM 1264 C C . PRO A 1 182 ? 47.102 -8.866 -12.367 1.00 76.88 182 PRO A C 1
ATOM 1266 O O . PRO A 1 182 ? 47.467 -9.677 -13.222 1.00 76.88 182 PRO A O 1
ATOM 1269 N N . GLY A 1 183 ? 47.107 -7.546 -12.570 1.00 78.50 183 GLY A N 1
ATOM 1270 C CA . GLY A 1 183 ? 47.537 -6.929 -13.829 1.00 78.50 183 GLY A CA 1
ATOM 1271 C C . GLY A 1 183 ? 49.045 -7.037 -14.056 1.00 78.50 183 GLY A C 1
ATOM 1272 O O . GLY A 1 183 ? 49.534 -6.763 -15.149 1.00 78.50 183 GLY A O 1
ATOM 1273 N N . SER A 1 184 ? 49.790 -7.453 -13.030 1.00 80.62 184 SER A N 1
ATOM 1274 C CA . SER A 1 184 ? 51.229 -7.659 -13.083 1.00 80.62 184 SER A CA 1
ATOM 1275 C C . SER A 1 184 ? 51.666 -8.815 -12.179 1.00 80.62 184 SER A C 1
ATOM 1277 O O . SER A 1 184 ? 50.989 -9.178 -11.216 1.00 80.62 184 SER A O 1
ATOM 1279 N N . LEU A 1 185 ? 52.844 -9.376 -12.468 1.00 82.06 185 LEU A N 1
ATOM 1280 C CA . LEU A 1 185 ? 53.493 -10.381 -11.619 1.00 82.06 185 LEU A CA 1
ATOM 1281 C C . LEU A 1 185 ? 53.711 -9.855 -10.189 1.00 82.06 185 LEU A C 1
ATOM 1283 O O . LEU A 1 185 ? 53.585 -10.604 -9.226 1.00 82.06 185 LEU A O 1
ATOM 1287 N N . HIS A 1 186 ? 54.021 -8.563 -10.058 1.00 82.44 186 HIS A N 1
ATOM 1288 C CA . HIS A 1 186 ? 54.255 -7.925 -8.768 1.00 82.44 186 HIS A CA 1
ATOM 1289 C C . HIS A 1 186 ? 52.980 -7.911 -7.907 1.00 82.44 186 HIS A C 1
ATOM 1291 O O . HIS A 1 186 ? 53.038 -8.290 -6.740 1.00 82.44 186 HIS A O 1
ATOM 1297 N N . ASP A 1 187 ? 51.824 -7.604 -8.508 1.00 77.44 187 ASP A N 1
ATOM 1298 C CA . ASP A 1 187 ? 50.511 -7.692 -7.846 1.00 77.44 187 ASP A CA 1
ATOM 1299 C C . ASP A 1 187 ? 50.177 -9.126 -7.414 1.00 77.44 187 ASP A C 1
ATOM 1301 O O . ASP A 1 187 ? 49.663 -9.349 -6.320 1.00 77.44 187 ASP A O 1
ATOM 1305 N N . ALA A 1 188 ? 50.496 -10.118 -8.252 1.00 82.56 188 ALA A N 1
ATOM 1306 C CA . ALA A 1 188 ? 50.250 -11.523 -7.931 1.00 82.56 188 ALA A CA 1
ATOM 1307 C C . ALA A 1 188 ? 51.085 -11.996 -6.727 1.00 82.56 188 ALA A C 1
ATOM 1309 O O . ALA A 1 188 ? 50.615 -12.787 -5.909 1.00 82.56 188 ALA A O 1
ATOM 1310 N N . ILE A 1 189 ? 52.323 -11.506 -6.612 1.00 86.06 189 ILE A N 1
ATOM 1311 C CA . ILE A 1 189 ? 53.215 -11.817 -5.490 1.00 86.06 189 ILE A CA 1
ATOM 1312 C C . ILE A 1 189 ? 52.730 -11.119 -4.214 1.00 86.06 189 ILE A C 1
ATOM 1314 O O . ILE A 1 189 ? 52.661 -11.764 -3.169 1.00 86.06 189 ILE A O 1
ATOM 1318 N N . ALA A 1 190 ? 52.343 -9.843 -4.300 1.00 83.50 190 ALA A N 1
ATOM 1319 C CA . ALA A 1 190 ? 51.811 -9.091 -3.165 1.00 83.50 190 ALA A CA 1
ATOM 1320 C C . ALA A 1 190 ? 50.521 -9.721 -2.615 1.00 83.50 190 ALA A C 1
ATOM 1322 O O . ALA A 1 190 ? 50.407 -9.933 -1.410 1.00 83.50 190 ALA A O 1
ATOM 1323 N N . ALA A 1 191 ? 49.591 -10.114 -3.493 1.00 81.81 191 ALA A N 1
ATOM 1324 C CA . ALA A 1 191 ? 48.357 -10.789 -3.095 1.00 81.81 191 ALA A CA 1
ATOM 1325 C C . ALA A 1 191 ? 48.610 -12.135 -2.389 1.00 81.81 191 ALA A C 1
ATOM 1327 O O . ALA A 1 191 ? 47.870 -12.498 -1.482 1.00 81.81 191 ALA A O 1
ATOM 1328 N N . ARG A 1 192 ? 49.669 -12.863 -2.770 1.00 80.25 192 ARG A N 1
ATOM 1329 C CA . ARG A 1 192 ? 50.018 -14.170 -2.186 1.00 80.25 192 ARG A CA 1
ATOM 1330 C C . ARG A 1 192 ? 50.737 -14.080 -0.836 1.00 80.25 192 ARG A C 1
ATOM 1332 O O . ARG A 1 192 ? 50.736 -15.051 -0.091 1.00 80.25 192 ARG A O 1
ATOM 1339 N N . LEU A 1 193 ? 51.387 -12.959 -0.537 1.00 83.75 193 LEU A N 1
ATOM 1340 C CA . LEU A 1 193 ? 52.110 -12.754 0.726 1.00 83.75 193 LEU A CA 1
ATOM 1341 C C . LEU A 1 193 ? 51.229 -12.163 1.833 1.00 83.75 193 LEU A C 1
ATOM 1343 O O . LEU A 1 193 ? 51.648 -12.140 2.985 1.00 83.75 193 LEU A O 1
ATOM 1347 N N . ASN A 1 194 ? 50.036 -11.678 1.484 1.00 68.75 194 ASN A N 1
ATOM 1348 C CA . ASN A 1 194 ? 49.118 -10.995 2.394 1.00 68.75 194 ASN A CA 1
ATOM 1349 C C . ASN A 1 194 ? 47.925 -11.875 2.834 1.00 68.75 194 ASN A C 1
ATOM 1351 O O . ASN A 1 194 ? 46.920 -11.342 3.307 1.00 68.75 194 ASN A O 1
ATOM 1355 N N . THR A 1 195 ? 48.039 -13.196 2.646 1.00 57.00 195 THR A N 1
ATOM 1356 C CA . THR A 1 195 ? 47.146 -14.254 3.160 1.00 57.00 195 THR A CA 1
ATOM 1357 C C . THR A 1 195 ? 47.837 -15.024 4.271 1.00 57.00 195 THR A C 1
ATOM 1359 O O . THR A 1 195 ? 47.172 -15.323 5.282 1.00 57.00 195 THR A O 1
#

Secondary structure (DSSP, 8-state):
-PPPPPPPPPPPPPPPPPPPPPPPPPPPPPPPP---------S--GGGS-HHHHHHHHHHHHHS-S------S-----S---GGGS-HHHHHHHHHHHHHHHHHHHHHHHHHHTTTTTB-HHHHHH-HHHHHHHTTS-TT-HHHHHHHHHHHHHH-GGGB----S---S---S---------SSHHHHHHHHH--

pLDDT: mean 75.8, std 18.28, range [41.19, 97.56]

Solvent-accessible surface area (backbone atoms only — not comparable to full-atom values): 12900 Å² total; per-residue (Å²): 136,87,83,82,81,82,85,77,84,84,78,80,83,79,81,78,86,76,83,80,77,81,79,75,82,77,82,78,79,73,84,78,74,76,77,72,79,71,78,72,79,70,79,78,60,66,84,77,47,57,70,73,57,44,53,52,53,51,54,50,52,71,71,66,68,68,93,74,77,86,81,80,80,91,72,79,89,77,65,86,71,64,72,84,77,52,55,70,69,57,52,53,49,50,51,52,52,52,52,51,50,53,53,50,46,48,52,54,37,45,63,66,38,20,66,85,51,49,32,28,48,70,51,43,74,68,32,65,69,46,50,57,62,51,72,78,50,63,66,84,40,63,67,60,50,33,53,49,51,41,50,43,28,71,78,37,66,85,27,38,41,83,84,63,79,78,74,92,58,84,79,83,76,80,70,72,78,71,81,76,71,58,91,41,72,66,52,48,51,54,61,67,73,75,114

Radius of gyration: 34.02 Å; Cα contacts (8 Å, |Δi|>4): 76; chains: 1; bounding box: 74×45×115 Å